Protein AF-A0A940CD48-F1 (afdb_monomer_lite)

Structure (mmCIF, N/CA/C/O backbone):
data_AF-A0A940CD48-F1
#
_entry.id   AF-A0A940CD48-F1
#
loop_
_atom_site.group_PDB
_atom_site.id
_atom_site.type_symbol
_atom_site.label_atom_id
_atom_site.label_alt_id
_atom_site.label_comp_id
_atom_site.label_asym_id
_atom_site.label_entity_id
_atom_site.label_seq_id
_atom_site.pdbx_PDB_ins_code
_atom_site.Cartn_x
_atom_site.Cartn_y
_atom_site.Cartn_z
_atom_site.occupancy
_atom_site.B_iso_or_equiv
_atom_site.auth_seq_id
_atom_site.auth_comp_id
_atom_site.auth_asym_id
_atom_site.auth_atom_id
_atom_site.pdbx_PDB_model_num
ATOM 1 N N . ILE A 1 1 ? -6.877 14.392 -24.142 1.00 58.19 1 ILE A N 1
ATOM 2 C CA . ILE A 1 1 ? -6.443 14.356 -25.556 1.00 58.19 1 ILE A CA 1
ATOM 3 C C . ILE A 1 1 ? -7.494 15.117 -26.345 1.00 58.19 1 ILE A C 1
ATOM 5 O O . ILE A 1 1 ? -8.632 14.680 -26.365 1.00 58.19 1 ILE A O 1
ATOM 9 N N . GLU A 1 2 ? -7.148 16.282 -26.892 1.00 68.25 2 GLU A N 1
ATOM 10 C CA . GLU A 1 2 ? -8.086 17.167 -27.612 1.00 68.25 2 GLU A CA 1
ATOM 11 C C . GLU A 1 2 ? -8.659 16.522 -28.886 1.00 68.25 2 GLU A C 1
ATOM 13 O O . GLU A 1 2 ? -9.772 16.823 -29.295 1.00 68.25 2 GLU A O 1
ATOM 18 N N . LEU A 1 3 ? -7.916 15.574 -29.464 1.00 76.06 3 LEU A N 1
ATOM 19 C CA . LEU A 1 3 ? -8.255 14.854 -30.693 1.00 76.06 3 LEU A CA 1
ATOM 20 C C . LEU A 1 3 ? -9.434 13.868 -30.588 1.00 76.06 3 LEU A C 1
ATOM 22 O O . LEU A 1 3 ? -9.873 13.404 -31.633 1.00 76.06 3 LEU A O 1
ATOM 26 N N . ASP A 1 4 ? -9.904 13.527 -29.379 1.00 72.94 4 ASP A N 1
ATOM 27 C CA . ASP A 1 4 ? -10.992 12.555 -29.123 1.00 72.94 4 ASP A CA 1
ATOM 28 C C . ASP A 1 4 ? -10.960 11.309 -30.045 1.00 72.94 4 ASP A C 1
ATOM 30 O O . ASP A 1 4 ? -11.886 11.062 -30.825 1.00 72.94 4 ASP A O 1
ATOM 34 N N . PRO A 1 5 ? -9.846 10.548 -30.052 1.00 76.38 5 PRO A N 1
ATOM 35 C CA . PRO A 1 5 ? -9.674 9.462 -31.004 1.00 76.38 5 PRO A CA 1
ATOM 36 C C . PRO A 1 5 ? -10.626 8.301 -30.693 1.00 76.38 5 PRO A C 1
ATOM 38 O O . PRO A 1 5 ? -10.770 7.881 -29.547 1.00 76.38 5 PRO A O 1
ATOM 41 N N . SER A 1 6 ? -11.205 7.706 -31.738 1.00 77.38 6 SER A N 1
ATOM 42 C CA . SER A 1 6 ? -12.041 6.501 -31.614 1.00 77.38 6 SER A CA 1
ATOM 43 C C . SER A 1 6 ? -11.246 5.242 -31.241 1.00 77.38 6 SER A C 1
ATOM 45 O O . SER A 1 6 ? -11.823 4.277 -30.743 1.00 77.38 6 SER A O 1
ATOM 47 N N . VAL A 1 7 ? -9.928 5.248 -31.476 1.00 78.19 7 VAL A N 1
ATOM 48 C CA . VAL A 1 7 ? -8.999 4.161 -31.150 1.00 78.19 7 VAL A CA 1
ATOM 49 C C . VAL A 1 7 ? -7.694 4.754 -30.623 1.00 78.19 7 VAL A C 1
ATOM 51 O O . VAL A 1 7 ? -7.105 5.633 -31.249 1.00 78.19 7 VAL A O 1
ATOM 54 N N . LEU A 1 8 ? -7.220 4.230 -29.494 1.00 74.56 8 LEU A N 1
ATOM 55 C CA . LEU A 1 8 ? -5.869 4.446 -28.981 1.00 74.56 8 LEU A CA 1
ATOM 56 C C . LEU A 1 8 ? -5.085 3.145 -29.141 1.00 74.56 8 LEU A C 1
ATOM 58 O O . LEU A 1 8 ? -5.509 2.103 -28.641 1.00 74.56 8 LEU A O 1
ATOM 62 N N . PHE A 1 9 ? -3.956 3.213 -29.842 1.00 79.75 9 PHE A N 1
ATOM 63 C CA . PHE A 1 9 ? -3.042 2.089 -30.012 1.00 79.75 9 PHE A CA 1
ATOM 64 C C . PHE A 1 9 ? -1.780 2.338 -29.188 1.00 79.75 9 PHE A C 1
ATOM 66 O O . PHE A 1 9 ? -1.114 3.354 -29.373 1.00 79.75 9 PHE A O 1
ATOM 73 N N . ILE A 1 10 ? -1.481 1.427 -28.266 1.00 79.12 10 ILE A N 1
ATOM 74 C CA . ILE A 1 10 ? -0.313 1.504 -27.384 1.00 79.12 10 ILE A CA 1
ATOM 75 C C . ILE A 1 10 ? 0.719 0.527 -27.929 1.00 79.12 10 ILE A C 1
ATOM 77 O O . ILE A 1 10 ? 0.428 -0.657 -28.088 1.00 79.12 10 ILE A O 1
ATOM 81 N N . THR A 1 11 ? 1.896 1.040 -28.274 1.00 74.75 11 THR A N 1
ATOM 82 C CA . THR A 1 11 ? 2.862 0.336 -29.125 1.00 74.75 11 THR A CA 1
ATOM 83 C C . THR A 1 11 ? 3.838 -0.564 -28.370 1.00 74.75 11 THR A C 1
ATOM 85 O O . THR A 1 11 ? 4.504 -1.367 -29.020 1.00 74.75 11 THR A O 1
ATOM 88 N N . GLY A 1 12 ? 3.964 -0.465 -27.045 1.00 80.00 12 GLY A N 1
ATOM 89 C CA . GLY A 1 12 ? 4.934 -1.266 -26.290 1.00 80.00 12 GLY A CA 1
ATOM 90 C C . GLY A 1 12 ? 4.657 -1.322 -24.790 1.00 80.00 12 GLY A C 1
ATOM 91 O O . GLY A 1 12 ? 4.095 -0.378 -24.241 1.00 80.00 12 GLY A O 1
ATOM 92 N N . TRP A 1 13 ? 5.024 -2.454 -24.185 1.00 83.50 13 TRP A N 1
ATOM 93 C CA . TRP A 1 13 ? 5.121 -2.718 -22.746 1.00 83.50 13 TRP A CA 1
ATOM 94 C C . TRP A 1 13 ? 6.254 -3.729 -22.533 1.00 83.50 13 TRP A C 1
ATOM 96 O O . TRP A 1 13 ? 6.131 -4.844 -23.045 1.00 83.50 13 TRP A O 1
ATOM 106 N N . ASN A 1 14 ? 7.292 -3.354 -21.786 1.00 75.56 14 ASN A N 1
ATOM 107 C CA . ASN A 1 14 ? 8.456 -4.177 -21.434 1.00 75.56 14 ASN A CA 1
ATOM 108 C C . ASN A 1 14 ? 8.993 -4.967 -22.639 1.00 75.56 14 ASN A C 1
ATOM 110 O O . ASN A 1 14 ? 8.813 -6.184 -22.767 1.00 75.56 14 ASN A O 1
ATOM 114 N N . GLU A 1 15 ? 9.576 -4.255 -23.601 1.00 76.12 15 GLU A N 1
ATOM 115 C CA . GLU A 1 15 ? 10.119 -4.893 -24.795 1.00 76.12 15 GLU A CA 1
ATOM 116 C C . GLU A 1 15 ? 11.324 -5.779 -24.436 1.00 76.12 15 GLU A C 1
ATOM 118 O O . GLU A 1 15 ? 12.407 -5.305 -24.104 1.00 76.12 15 GLU A O 1
ATOM 123 N N . TRP A 1 16 ? 11.139 -7.098 -24.560 1.00 64.62 16 TRP A N 1
ATOM 124 C CA . TRP A 1 16 ? 12.128 -8.119 -24.184 1.00 64.62 16 TRP A CA 1
ATOM 125 C C . TRP A 1 16 ? 13.493 -7.976 -24.887 1.00 64.62 16 TRP A C 1
ATOM 127 O O . TRP A 1 16 ? 14.498 -8.501 -24.407 1.00 64.62 16 TRP A O 1
ATOM 137 N N . ILE A 1 17 ? 13.555 -7.310 -26.049 1.00 69.38 17 ILE A N 1
ATOM 138 C CA . ILE A 1 17 ? 14.788 -7.166 -26.833 1.00 69.38 17 ILE A CA 1
ATOM 139 C C . ILE A 1 17 ? 14.943 -5.735 -27.346 1.00 69.38 17 ILE A C 1
ATOM 141 O O . ILE A 1 17 ? 14.233 -5.312 -28.251 1.00 69.38 17 ILE A O 1
ATOM 145 N N . ALA A 1 18 ? 15.994 -5.052 -26.891 1.00 72.75 18 ALA A N 1
ATOM 146 C CA . ALA A 1 18 ? 16.532 -3.877 -27.570 1.00 72.75 18 ALA A CA 1
ATOM 147 C C . ALA A 1 18 ? 17.482 -4.327 -28.694 1.00 72.75 18 ALA A C 1
ATOM 149 O O . ALA A 1 18 ? 18.648 -4.666 -28.462 1.00 72.75 18 ALA A O 1
ATOM 150 N N . ALA A 1 19 ? 16.984 -4.396 -29.930 1.00 75.44 19 ALA A N 1
ATOM 151 C CA . ALA A 1 19 ? 17.759 -4.942 -31.040 1.00 75.44 19 ALA A CA 1
ATOM 152 C C . ALA A 1 19 ? 18.942 -4.031 -31.425 1.00 75.44 19 ALA A C 1
ATOM 154 O O . ALA A 1 19 ? 18.765 -2.928 -31.947 1.00 75.44 19 ALA A O 1
ATOM 155 N N . ARG A 1 20 ? 20.165 -4.534 -31.211 1.00 81.44 20 ARG A N 1
ATOM 156 C CA . ARG A 1 20 ? 21.415 -3.916 -31.670 1.00 81.44 20 ARG A CA 1
ATOM 157 C C . ARG A 1 20 ? 21.838 -4.503 -33.013 1.00 81.44 20 ARG A C 1
ATOM 159 O O . ARG A 1 20 ? 22.268 -5.652 -33.099 1.00 81.44 20 ARG A O 1
ATOM 166 N N . PHE A 1 21 ? 21.812 -3.685 -34.055 1.00 82.62 21 PHE A N 1
ATOM 167 C CA . PHE A 1 21 ? 22.202 -4.070 -35.406 1.00 82.62 21 PHE A CA 1
ATOM 168 C C . PHE A 1 21 ? 23.601 -3.559 -35.744 1.00 82.62 21 PHE A C 1
ATOM 170 O O . PHE A 1 21 ? 23.823 -2.359 -35.894 1.00 82.62 21 PHE A O 1
ATOM 177 N N . LEU A 1 22 ? 24.553 -4.476 -35.931 1.00 85.31 22 LEU A N 1
ATOM 178 C CA . LEU A 1 22 ? 25.859 -4.138 -36.519 1.00 85.31 22 LEU A CA 1
ATOM 179 C C . LEU A 1 22 ? 25.758 -3.922 -38.038 1.00 85.31 22 LEU A C 1
ATOM 181 O O . LEU A 1 22 ? 26.506 -3.132 -38.601 1.00 85.31 22 LEU A O 1
ATOM 185 N N . ASN A 1 23 ? 24.793 -4.585 -38.682 1.00 85.19 23 ASN A N 1
ATOM 186 C CA . ASN A 1 23 ? 24.397 -4.370 -40.071 1.00 85.19 23 ASN A CA 1
ATOM 187 C C . ASN A 1 23 ? 22.879 -4.151 -40.099 1.00 85.19 23 ASN A C 1
ATOM 189 O O . ASN A 1 23 ? 22.121 -5.103 -39.914 1.00 85.19 23 ASN A O 1
ATOM 193 N N . ILE A 1 24 ? 22.432 -2.906 -40.284 1.00 80.19 24 ILE A N 1
ATOM 194 C CA . ILE A 1 24 ? 21.000 -2.571 -40.276 1.00 80.19 24 ILE A CA 1
ATOM 195 C C . ILE A 1 24 ? 20.367 -3.062 -41.590 1.00 80.19 24 ILE A C 1
ATOM 197 O O . ILE A 1 24 ? 20.823 -2.652 -42.664 1.00 80.19 24 ILE A O 1
ATOM 201 N N . PRO A 1 25 ? 19.335 -3.926 -41.550 1.00 79.62 25 PRO A N 1
ATOM 202 C CA . PRO A 1 25 ? 18.658 -4.372 -42.761 1.00 79.62 25 PRO A CA 1
ATOM 203 C C . PRO A 1 25 ? 17.938 -3.204 -43.448 1.00 79.62 25 PRO A C 1
ATOM 205 O O . PRO A 1 25 ? 17.513 -2.248 -42.802 1.00 79.62 25 PRO A O 1
ATOM 208 N N . SER A 1 26 ? 17.766 -3.278 -44.771 1.00 83.12 26 SER A N 1
ATOM 209 C CA . SER A 1 26 ? 17.220 -2.168 -45.570 1.00 83.12 26 SER A CA 1
ATOM 210 C C . SER A 1 26 ? 15.834 -1.697 -45.119 1.00 83.12 26 SER A C 1
ATOM 212 O O . SER A 1 26 ? 15.554 -0.506 -45.201 1.00 83.12 26 SER A O 1
ATOM 214 N N . TRP A 1 27 ? 14.992 -2.599 -44.608 1.00 81.94 27 TRP A N 1
ATOM 215 C CA . TRP A 1 27 ? 13.656 -2.277 -44.099 1.00 81.94 27 TRP A CA 1
ATOM 216 C C . TRP A 1 27 ? 13.663 -1.519 -42.759 1.00 81.94 27 TRP A C 1
ATOM 218 O O . TRP A 1 27 ? 12.656 -0.908 -42.422 1.00 81.94 27 TRP A O 1
ATOM 228 N N . ALA A 1 28 ? 14.776 -1.531 -42.017 1.00 74.75 28 ALA A N 1
ATOM 229 C CA . ALA A 1 28 ? 14.940 -0.843 -40.730 1.00 74.75 28 ALA A CA 1
ATOM 230 C C . ALA A 1 28 ? 15.843 0.404 -40.825 1.00 74.75 28 ALA A C 1
ATOM 232 O O . ALA A 1 28 ? 16.175 1.028 -39.817 1.00 74.75 28 ALA A O 1
ATOM 233 N N . ARG A 1 29 ? 16.316 0.750 -42.030 1.00 77.19 29 ARG A N 1
ATOM 234 C CA . ARG A 1 29 ? 17.304 1.813 -42.229 1.00 77.19 29 ARG A CA 1
ATOM 235 C C . ARG A 1 29 ? 16.631 3.187 -42.318 1.00 77.19 29 ARG A C 1
ATOM 237 O O . ARG A 1 29 ? 16.116 3.555 -43.367 1.00 77.19 29 ARG A O 1
ATOM 244 N N . CYS A 1 30 ? 16.717 3.966 -41.238 1.00 73.31 30 CYS A N 1
ATOM 245 C CA . CYS A 1 30 ? 16.150 5.322 -41.149 1.00 73.31 30 CYS A CA 1
ATOM 246 C C . CYS A 1 30 ? 17.128 6.459 -41.527 1.00 73.31 30 CYS A C 1
ATOM 248 O O . CYS A 1 30 ? 16.715 7.613 -41.585 1.00 73.31 30 CYS A O 1
ATOM 250 N N . SER A 1 31 ? 18.409 6.159 -41.793 1.00 75.62 31 SER A N 1
ATOM 251 C CA . SER A 1 31 ? 19.416 7.126 -42.274 1.00 75.62 31 SER A CA 1
ATOM 252 C C . SER A 1 31 ? 20.304 6.528 -43.374 1.00 75.62 31 SER A C 1
ATOM 254 O O . SER A 1 31 ? 20.615 5.332 -43.372 1.00 75.62 31 SER A O 1
ATOM 256 N N . ALA A 1 32 ? 20.731 7.374 -44.318 1.00 78.62 32 ALA A N 1
ATOM 257 C CA . ALA A 1 32 ? 21.726 7.039 -45.337 1.00 78.62 32 ALA A CA 1
ATOM 258 C C . ALA A 1 32 ? 23.159 6.980 -44.777 1.00 78.62 32 ALA A C 1
ATOM 260 O O . ALA A 1 32 ? 24.053 6.456 -45.447 1.00 78.62 32 ALA A O 1
ATOM 261 N N . ASP A 1 33 ? 23.367 7.459 -43.551 1.00 81.19 33 ASP A N 1
ATOM 262 C CA . ASP A 1 33 ? 24.663 7.424 -42.889 1.00 81.19 33 ASP A CA 1
ATOM 263 C C . ASP A 1 33 ? 25.139 5.978 -42.651 1.00 81.19 33 ASP A C 1
ATOM 265 O O . ASP A 1 33 ? 24.332 5.033 -42.628 1.00 81.19 33 ASP A O 1
ATOM 269 N N . PRO A 1 34 ? 26.459 5.765 -42.513 1.00 81.62 34 PRO A N 1
ATOM 270 C CA . PRO A 1 34 ? 27.005 4.492 -42.065 1.00 81.62 34 PRO A CA 1
ATOM 271 C C . PRO A 1 34 ? 26.508 4.130 -40.662 1.00 81.62 34 PRO A C 1
ATOM 273 O O . PRO A 1 34 ? 26.289 5.001 -39.821 1.00 81.62 34 PRO A O 1
ATOM 276 N N . VAL A 1 35 ? 26.390 2.829 -40.386 1.00 80.75 35 VAL A N 1
ATOM 277 C CA . VAL A 1 35 ? 26.089 2.344 -39.032 1.00 80.75 35 VAL A CA 1
ATOM 278 C C . VAL A 1 35 ? 27.223 2.780 -38.090 1.00 80.75 35 VAL A C 1
ATOM 280 O O . VAL A 1 35 ? 28.389 2.535 -38.417 1.00 80.75 35 VAL A O 1
ATOM 283 N N . PRO A 1 36 ? 26.930 3.413 -36.936 1.00 79.38 36 PRO A N 1
ATOM 284 C CA . PRO A 1 36 ? 27.956 3.776 -35.963 1.00 79.38 36 PRO A CA 1
ATOM 285 C C . PRO A 1 36 ? 28.756 2.552 -35.507 1.00 79.38 36 PRO A C 1
ATOM 287 O O . PRO A 1 36 ? 28.235 1.439 -35.479 1.00 79.38 36 PRO A O 1
ATOM 290 N N . ALA A 1 37 ? 29.999 2.744 -35.056 1.00 80.38 37 ALA A N 1
ATOM 291 C CA . ALA A 1 37 ? 30.830 1.644 -34.544 1.00 80.38 37 ALA A CA 1
ATOM 292 C C . ALA A 1 37 ? 30.171 0.885 -33.368 1.00 80.38 37 ALA A C 1
ATOM 294 O O . ALA A 1 37 ? 30.402 -0.308 -33.175 1.00 80.38 37 ALA A O 1
ATOM 295 N N . GLY A 1 38 ? 29.309 1.567 -32.606 1.00 77.56 38 GLY A N 1
ATOM 296 C CA . GLY A 1 38 ? 28.488 0.980 -31.546 1.00 77.56 38 GLY A CA 1
ATOM 297 C C . GLY A 1 38 ? 27.312 0.126 -32.039 1.00 77.56 38 GLY A C 1
ATOM 298 O O . GLY A 1 38 ? 26.706 -0.562 -31.226 1.00 77.56 38 GLY A O 1
ATOM 299 N N . GLY A 1 39 ? 27.017 0.084 -33.339 1.00 82.94 39 GLY A N 1
ATOM 300 C CA . GLY A 1 39 ? 25.790 -0.489 -33.896 1.00 82.94 39 GLY A CA 1
ATOM 301 C C . GLY A 1 39 ? 24.624 0.506 -33.895 1.00 82.94 39 GLY A C 1
ATOM 302 O O . GLY A 1 39 ? 24.679 1.546 -33.242 1.00 82.94 39 GLY A O 1
ATOM 303 N N . GLY A 1 40 ? 23.578 0.190 -34.657 1.00 80.88 40 GLY A N 1
ATOM 304 C CA . GLY A 1 40 ? 22.308 0.911 -34.648 1.00 80.88 40 GLY A CA 1
ATOM 305 C C . GLY A 1 40 ? 21.296 0.246 -33.722 1.00 80.88 40 GLY A C 1
ATOM 306 O O . GLY A 1 40 ? 21.230 -0.981 -33.662 1.00 80.88 40 GLY A O 1
ATOM 307 N N . PHE A 1 41 ? 20.500 1.058 -33.037 1.00 78.81 41 PHE A N 1
ATOM 308 C CA . PHE A 1 41 ? 19.400 0.618 -32.185 1.00 78.81 41 PHE A CA 1
ATOM 309 C C . PHE A 1 41 ? 18.110 1.185 -32.769 1.00 78.81 41 PHE A C 1
ATOM 311 O O . PHE A 1 41 ? 18.035 2.386 -33.026 1.00 78.81 41 PHE A O 1
ATOM 318 N N . CYS A 1 42 ? 17.146 0.316 -33.067 1.00 70.75 42 CYS A N 1
ATOM 319 C CA . CYS A 1 42 ? 15.904 0.723 -33.731 1.00 70.75 42 CYS A CA 1
ATOM 320 C C . CYS A 1 42 ? 14.867 1.283 -32.752 1.00 70.75 42 CYS A C 1
ATOM 322 O O . CYS A 1 42 ? 14.110 2.171 -33.130 1.00 70.75 42 CYS A O 1
ATOM 324 N N . ASP A 1 43 ? 14.879 0.810 -31.507 1.00 74.50 43 ASP A N 1
ATOM 325 C CA . ASP A 1 43 ? 13.916 1.148 -30.464 1.00 74.50 43 ASP A CA 1
ATOM 326 C C . ASP A 1 43 ? 14.624 1.164 -29.092 1.00 74.50 43 ASP A C 1
ATOM 328 O O . ASP A 1 43 ? 15.696 0.568 -28.940 1.00 74.50 43 ASP A O 1
ATOM 332 N N . VAL A 1 44 ? 14.029 1.854 -28.106 1.00 75.75 44 VAL A N 1
ATOM 333 C CA . VAL A 1 44 ? 14.357 1.786 -26.660 1.00 75.75 44 VAL A CA 1
ATOM 334 C C . VAL A 1 44 ? 15.837 2.000 -26.287 1.00 75.75 44 VAL A C 1
ATOM 336 O O . VAL A 1 44 ? 16.333 1.458 -25.304 1.00 75.75 44 VAL A O 1
ATOM 339 N N . PHE A 1 45 ? 16.566 2.818 -27.056 1.00 73.88 45 PHE A N 1
ATOM 340 C CA . PHE A 1 45 ? 18.006 3.030 -26.840 1.00 73.88 45 PHE A CA 1
ATOM 341 C C . PHE A 1 45 ? 18.331 3.823 -25.566 1.00 73.88 45 PHE A C 1
ATOM 343 O O . PHE A 1 45 ? 19.315 3.545 -24.882 1.00 73.88 45 PHE A O 1
ATOM 350 N N . CYS A 1 46 ? 17.527 4.840 -25.263 1.00 77.50 46 CYS A N 1
ATOM 351 C CA . CYS A 1 46 ? 17.644 5.647 -24.053 1.00 77.50 46 CYS A CA 1
ATOM 352 C C . CYS A 1 46 ? 16.275 6.221 -23.675 1.00 77.50 46 CYS A C 1
ATOM 354 O O . CYS A 1 46 ? 15.322 6.105 -24.441 1.00 77.50 46 CYS A O 1
ATOM 356 N N . THR A 1 47 ? 16.191 6.893 -22.526 1.00 80.06 47 THR A N 1
ATOM 357 C CA . THR A 1 47 ? 14.970 7.553 -22.041 1.00 80.06 47 THR A CA 1
ATOM 358 C C . THR A 1 47 ? 14.302 8.449 -23.094 1.00 80.06 47 THR A C 1
ATOM 360 O O . THR A 1 47 ? 13.090 8.378 -23.263 1.00 80.06 47 THR A O 1
ATOM 363 N N . GLU A 1 48 ? 15.073 9.269 -23.819 1.00 81.00 48 GLU A N 1
ATOM 364 C CA . GLU A 1 48 ? 14.538 10.196 -24.834 1.00 81.00 48 GLU A CA 1
ATOM 365 C C . GLU A 1 48 ? 13.966 9.466 -26.060 1.00 81.00 48 GLU A C 1
ATOM 367 O O . GLU A 1 48 ? 12.979 9.906 -26.643 1.00 81.00 48 GLU A O 1
ATOM 372 N N . PHE A 1 49 ? 14.562 8.330 -26.427 1.00 78.81 49 PHE A N 1
ATOM 373 C CA . PHE A 1 49 ? 14.173 7.525 -27.586 1.00 78.81 49 PHE A CA 1
ATOM 374 C C . PHE A 1 49 ? 13.518 6.200 -27.168 1.00 78.81 49 PHE A C 1
ATOM 376 O O . PHE A 1 49 ? 13.631 5.193 -27.872 1.00 78.81 49 PHE A O 1
ATOM 383 N N . SER A 1 50 ? 12.843 6.192 -26.013 1.00 78.94 50 SER A N 1
ATOM 384 C CA . SER A 1 50 ? 12.044 5.059 -25.558 1.00 78.94 50 SER A CA 1
ATOM 385 C C . SER A 1 50 ? 10.613 5.168 -26.073 1.00 78.94 50 SER A C 1
ATOM 387 O O . SER A 1 50 ? 9.998 6.232 -26.056 1.00 78.94 50 SER A O 1
ATOM 389 N N . ARG A 1 51 ? 10.078 4.032 -26.516 1.00 81.00 51 ARG A N 1
ATOM 390 C CA . ARG A 1 51 ? 8.660 3.841 -26.865 1.00 81.00 51 ARG A CA 1
ATOM 391 C C . ARG A 1 51 ? 7.900 3.048 -25.802 1.00 81.00 51 ARG A C 1
ATOM 393 O O . ARG A 1 51 ? 6.720 2.761 -26.001 1.00 81.00 51 ARG A O 1
ATOM 400 N N . ASP A 1 52 ? 8.592 2.633 -24.743 1.00 83.62 52 ASP A N 1
ATOM 401 C CA . ASP A 1 52 ? 8.046 1.775 -23.702 1.00 83.62 52 ASP A CA 1
ATOM 402 C C . ASP A 1 52 ? 7.354 2.603 -22.615 1.00 83.62 52 ASP A C 1
ATOM 404 O O . ASP A 1 52 ? 7.757 3.729 -22.319 1.00 83.62 52 ASP A O 1
ATOM 408 N N . ILE A 1 53 ? 6.291 2.047 -22.041 1.00 86.50 53 ILE A N 1
ATOM 409 C CA . ILE A 1 53 ? 5.525 2.673 -20.954 1.00 86.50 53 ILE A CA 1
ATOM 410 C C . ILE A 1 53 ? 5.753 1.979 -19.611 1.00 86.50 53 ILE A C 1
ATOM 412 O O . ILE A 1 53 ? 5.105 2.354 -18.629 1.00 86.50 53 ILE A O 1
ATOM 416 N N . GLU A 1 54 ? 6.603 0.949 -19.581 1.00 87.19 54 GLU A N 1
ATOM 417 C CA . GLU A 1 54 ? 6.952 0.260 -18.346 1.00 87.19 54 GLU A CA 1
ATOM 418 C C . GLU A 1 54 ? 7.525 1.233 -17.300 1.00 87.19 54 GLU A C 1
ATOM 420 O O . GLU A 1 54 ? 8.221 2.194 -17.655 1.00 87.19 54 GLU A O 1
ATOM 425 N N . PRO A 1 55 ? 7.244 1.014 -16.003 1.00 90.75 55 PRO A N 1
ATOM 426 C CA . PRO A 1 55 ? 7.883 1.781 -14.947 1.00 90.75 55 PRO A CA 1
ATOM 427 C C . PRO A 1 55 ? 9.409 1.664 -15.009 1.00 90.75 55 PRO A C 1
ATOM 429 O O . PRO A 1 55 ? 9.946 0.564 -15.128 1.00 90.75 55 PRO A O 1
ATOM 432 N N . THR A 1 56 ? 10.123 2.783 -14.881 1.00 87.75 56 THR A N 1
ATOM 433 C CA . THR A 1 56 ? 11.591 2.786 -14.923 1.00 87.75 56 THR A CA 1
ATOM 434 C C . THR A 1 56 ? 12.207 3.717 -13.891 1.00 87.75 56 THR A C 1
ATOM 436 O O . THR A 1 56 ? 11.704 4.803 -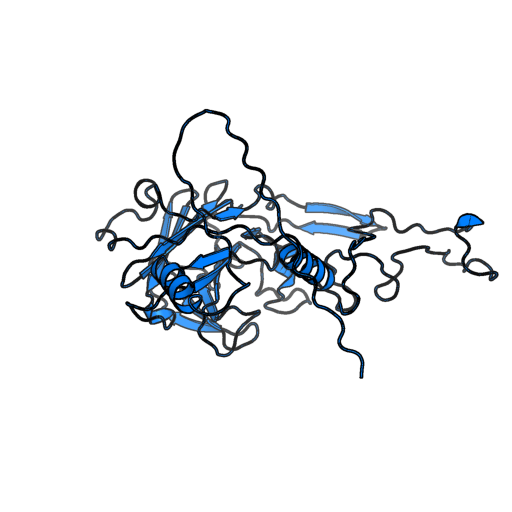13.621 1.00 87.75 56 THR A O 1
ATOM 439 N N . ARG A 1 57 ? 13.358 3.305 -13.351 1.00 86.75 57 ARG A N 1
ATOM 440 C CA . ARG A 1 57 ? 14.201 4.128 -12.471 1.00 86.75 57 ARG A CA 1
ATOM 441 C C . ARG A 1 57 ? 14.935 5.248 -13.220 1.00 86.75 57 ARG A C 1
ATOM 443 O O . ARG A 1 57 ? 15.513 6.129 -12.591 1.00 86.75 57 ARG A O 1
ATOM 450 N N . GLN A 1 58 ? 14.994 5.195 -14.553 1.00 83.31 58 GLN A N 1
ATOM 451 C CA . GLN A 1 58 ? 15.867 6.063 -15.342 1.00 83.31 58 GLN A CA 1
ATOM 452 C C . GLN A 1 58 ? 15.143 7.277 -15.922 1.00 83.31 58 GLN A C 1
ATOM 454 O O . GLN A 1 58 ? 13.994 7.215 -16.354 1.00 83.31 58 GLN A O 1
ATOM 459 N N . GLY A 1 59 ? 15.869 8.394 -15.990 1.00 82.19 59 GLY A N 1
ATOM 460 C CA . GLY A 1 59 ? 15.452 9.571 -16.749 1.00 82.19 59 GLY A CA 1
ATOM 461 C C . GLY A 1 59 ? 14.218 10.301 -16.212 1.00 82.19 59 GLY A C 1
ATOM 462 O O . GLY A 1 59 ? 13.644 11.108 -16.938 1.00 82.19 59 GLY A O 1
ATOM 463 N N . GLY A 1 60 ? 13.815 10.033 -14.963 1.00 85.12 60 GLY A N 1
ATOM 464 C CA . GLY A 1 60 ? 12.680 10.692 -14.306 1.00 85.12 60 GLY A CA 1
ATOM 465 C C . GLY A 1 60 ? 11.320 10.374 -14.933 1.00 85.12 60 GLY A C 1
ATOM 466 O O . GLY A 1 60 ? 10.387 11.164 -14.793 1.00 85.12 60 GLY A O 1
ATOM 467 N N . LEU A 1 61 ? 11.209 9.264 -15.677 1.00 88.50 61 LEU A N 1
ATOM 468 C CA . LEU A 1 61 ? 9.927 8.825 -16.239 1.00 88.50 61 LEU A CA 1
ATOM 469 C C . LEU A 1 61 ? 9.066 8.124 -15.188 1.00 88.50 61 LEU A C 1
ATOM 471 O O . LEU A 1 61 ? 7.841 8.262 -15.232 1.00 88.50 61 LEU A O 1
ATOM 475 N N . ASP A 1 62 ? 9.704 7.424 -14.247 1.00 91.69 62 ASP A N 1
ATOM 476 C CA . ASP A 1 62 ? 9.073 6.698 -13.150 1.00 91.69 62 ASP A CA 1
ATOM 477 C C . ASP A 1 62 ? 7.955 5.786 -13.680 1.00 91.69 62 ASP A C 1
ATOM 479 O O . ASP A 1 62 ? 8.148 5.071 -14.661 1.00 91.69 62 ASP A O 1
ATOM 483 N N . ASP A 1 63 ? 6.767 5.825 -13.080 1.00 92.94 63 ASP A N 1
ATOM 484 C CA . ASP A 1 63 ? 5.582 5.086 -13.519 1.00 92.94 63 ASP A CA 1
ATOM 485 C C . ASP A 1 63 ? 4.533 5.983 -14.208 1.00 92.94 63 ASP A C 1
ATOM 487 O O . ASP A 1 63 ? 3.357 5.626 -14.341 1.00 92.94 63 ASP A O 1
ATOM 491 N N . ASN A 1 64 ? 4.939 7.175 -14.657 1.00 90.12 64 ASN A N 1
ATOM 492 C CA . ASN A 1 64 ? 4.014 8.208 -15.124 1.00 90.12 64 ASN A CA 1
ATOM 493 C C . ASN A 1 64 ? 3.225 7.789 -16.373 1.00 90.12 64 ASN A C 1
ATOM 495 O O . ASN A 1 64 ? 2.028 8.077 -16.469 1.00 90.12 64 ASN A O 1
ATOM 499 N N . PHE A 1 65 ? 3.863 7.127 -17.341 1.00 88.69 65 PHE A N 1
ATOM 500 C CA . PHE A 1 65 ? 3.199 6.711 -18.584 1.00 88.69 65 PHE A CA 1
ATOM 501 C C . PHE A 1 65 ? 2.260 5.527 -18.365 1.00 88.69 65 PHE A C 1
ATOM 503 O O . PHE A 1 65 ? 1.137 5.540 -18.878 1.00 88.69 65 PHE A O 1
ATOM 510 N N . TYR A 1 66 ? 2.657 4.571 -17.523 1.00 91.06 66 TYR A N 1
ATOM 511 C CA . TYR A 1 66 ? 1.769 3.507 -17.070 1.00 91.06 66 TYR A CA 1
ATOM 512 C C . TYR A 1 66 ? 0.522 4.071 -16.374 1.00 91.06 66 TYR A C 1
ATOM 514 O O . TYR A 1 66 ? -0.608 3.746 -16.745 1.00 91.06 66 TYR A O 1
ATOM 522 N N . ASN A 1 67 ? 0.693 5.002 -15.433 1.00 91.81 67 ASN A N 1
ATOM 523 C CA . ASN A 1 67 ? -0.438 5.611 -14.735 1.00 91.81 67 ASN A CA 1
ATOM 524 C C . ASN A 1 67 ? -1.338 6.430 -15.673 1.00 91.81 67 ASN A C 1
ATOM 526 O O . ASN A 1 67 ? -2.566 6.355 -15.572 1.00 91.81 67 ASN A O 1
ATOM 530 N N . GLN A 1 68 ? -0.768 7.167 -16.632 1.00 89.06 68 GLN A N 1
ATOM 531 C CA . GLN A 1 68 ? -1.550 7.858 -17.664 1.00 89.06 68 GLN A CA 1
ATOM 532 C C . GLN A 1 68 ? -2.386 6.882 -18.495 1.00 89.06 68 GLN A C 1
ATOM 534 O O . GLN A 1 68 ? -3.556 7.165 -18.776 1.00 89.06 68 GLN A O 1
ATOM 539 N N . LEU A 1 69 ? -1.822 5.730 -18.863 1.00 89.19 69 LEU A N 1
ATOM 540 C CA . LEU A 1 69 ? -2.565 4.686 -19.551 1.00 89.19 69 LEU A CA 1
ATOM 541 C C . LEU A 1 69 ? -3.751 4.210 -18.702 1.00 89.19 69 LEU A C 1
ATOM 543 O O . LEU A 1 69 ? -4.894 4.237 -19.167 1.00 89.19 69 LEU A O 1
ATOM 547 N N . VAL A 1 70 ? -3.500 3.826 -17.450 1.00 91.44 70 VAL A N 1
ATOM 548 C CA . VAL A 1 70 ? -4.531 3.294 -16.548 1.00 91.44 70 VAL A CA 1
ATOM 549 C C . VAL A 1 70 ? -5.656 4.308 -16.326 1.00 91.44 70 VAL A C 1
ATOM 551 O O . VAL A 1 70 ? -6.834 3.953 -16.417 1.00 91.44 70 VAL A O 1
ATOM 554 N N . ILE A 1 71 ? -5.321 5.583 -16.097 1.00 89.06 71 ILE A N 1
ATOM 555 C CA . ILE A 1 71 ? -6.297 6.672 -15.935 1.00 89.06 71 ILE A CA 1
ATOM 556 C C . ILE A 1 71 ? -7.194 6.784 -17.171 1.00 89.06 71 ILE A C 1
ATOM 558 O O . ILE A 1 71 ? -8.417 6.886 -17.045 1.00 89.06 71 ILE A O 1
ATOM 562 N N . ASN A 1 72 ? -6.610 6.763 -18.371 1.00 86.25 72 ASN A N 1
ATOM 563 C CA . ASN A 1 72 ? -7.376 6.908 -19.606 1.00 86.25 72 ASN A CA 1
ATOM 564 C C . ASN A 1 72 ? -8.223 5.666 -19.911 1.00 86.25 72 ASN A C 1
ATOM 566 O O . ASN A 1 72 ? -9.376 5.820 -20.310 1.00 86.25 72 ASN A O 1
ATOM 570 N N . ILE A 1 73 ? -7.723 4.453 -19.640 1.00 87.25 73 ILE A N 1
ATOM 571 C CA . ILE A 1 73 ? -8.524 3.224 -19.739 1.00 87.25 73 ILE A CA 1
ATOM 572 C C . ILE A 1 73 ? -9.727 3.297 -18.799 1.00 87.25 73 ILE A C 1
ATOM 574 O O . ILE A 1 73 ? -10.841 3.007 -19.226 1.00 87.25 73 ILE A O 1
ATOM 578 N N . ARG A 1 74 ? -9.532 3.711 -17.541 1.00 88.62 74 ARG A N 1
ATOM 579 C CA . ARG A 1 74 ? -10.625 3.847 -16.567 1.00 88.62 74 ARG A CA 1
ATOM 580 C C . ARG A 1 74 ? -11.650 4.898 -16.982 1.00 88.62 74 ARG A C 1
ATOM 582 O O . ARG A 1 74 ? -12.839 4.673 -16.802 1.00 88.62 74 ARG A O 1
ATOM 589 N N . ARG A 1 75 ? -11.225 6.018 -17.575 1.00 84.62 75 ARG A N 1
ATOM 590 C CA . ARG A 1 75 ? -12.145 7.029 -18.132 1.00 84.62 75 ARG A CA 1
ATOM 591 C C . ARG A 1 75 ? -12.929 6.505 -19.333 1.00 84.62 75 ARG A C 1
ATOM 593 O O . ARG A 1 75 ? -14.108 6.809 -19.453 1.00 84.62 75 ARG A O 1
ATOM 600 N N . PHE A 1 76 ? -12.280 5.733 -20.202 1.00 83.12 76 PHE A N 1
ATOM 601 C CA . PHE A 1 76 ? -12.890 5.203 -21.420 1.00 83.12 76 PHE A CA 1
ATOM 602 C C . PHE A 1 76 ? -13.843 4.032 -21.144 1.00 83.12 76 PHE A C 1
ATOM 604 O O . PHE A 1 76 ? -14.964 4.021 -21.640 1.00 83.12 76 PHE A O 1
ATOM 611 N N . LYS A 1 77 ? -13.408 3.044 -20.351 1.00 84.81 77 LYS A N 1
ATOM 612 C CA . LYS A 1 77 ? -14.187 1.831 -20.041 1.00 84.81 77 LYS A CA 1
ATOM 613 C C . LYS A 1 77 ? -15.118 1.997 -18.837 1.00 84.81 77 LYS A C 1
ATOM 615 O O . LYS A 1 77 ? -16.047 1.211 -18.683 1.00 84.81 77 LYS A O 1
ATOM 620 N N . GLY A 1 78 ? -14.859 2.987 -17.985 1.00 84.50 78 GLY A N 1
ATOM 621 C CA . GLY A 1 78 ? -15.449 3.091 -16.656 1.00 84.50 78 GLY A CA 1
ATOM 622 C C . GLY A 1 78 ? -14.774 2.167 -15.638 1.00 84.50 78 GLY A C 1
ATOM 623 O O . GLY A 1 78 ? -13.993 1.273 -15.968 1.00 84.50 78 GLY A O 1
ATOM 624 N N . THR A 1 79 ? -15.098 2.388 -14.370 1.00 80.00 79 THR A N 1
ATOM 625 C CA . THR A 1 79 ? -14.852 1.449 -13.273 1.00 80.00 79 THR A CA 1
ATOM 626 C C . THR A 1 79 ? -16.218 0.978 -12.802 1.00 80.00 79 THR A C 1
ATOM 628 O O . THR A 1 79 ? -17.101 1.815 -12.614 1.00 80.00 79 THR A O 1
ATOM 631 N N . GLY A 1 80 ? -16.428 -0.331 -12.655 1.00 79.94 80 GLY A N 1
ATOM 632 C CA . GLY A 1 80 ? -17.694 -0.843 -12.126 1.00 79.94 80 GLY A CA 1
ATOM 633 C C . GLY A 1 80 ? -18.037 -0.213 -10.772 1.00 79.94 80 GLY A C 1
ATOM 634 O O . GLY A 1 80 ? -17.158 0.302 -10.076 1.00 79.94 80 GLY A O 1
ATOM 635 N N . ALA A 1 81 ? -19.316 -0.247 -10.404 1.00 78.94 81 ALA A N 1
ATOM 636 C CA . ALA A 1 81 ? -19.732 0.140 -9.067 1.00 78.94 81 ALA A CA 1
ATOM 637 C C . ALA A 1 81 ? -19.062 -0.749 -8.015 1.00 78.94 81 ALA A C 1
ATOM 639 O O . ALA A 1 81 ? -19.019 -1.972 -8.158 1.00 78.94 81 ALA A O 1
ATOM 640 N N . LEU A 1 82 ? -18.562 -0.125 -6.954 1.00 79.50 82 LEU A N 1
ATOM 641 C CA . LEU A 1 82 ? -18.107 -0.840 -5.770 1.00 79.50 82 LEU A CA 1
ATOM 642 C C . LEU A 1 82 ? -19.308 -1.034 -4.821 1.00 79.50 82 LEU A C 1
ATOM 644 O O . LEU A 1 82 ? -20.274 -0.268 -4.874 1.00 79.50 82 LEU A O 1
ATOM 648 N N . PRO A 1 83 ? -19.323 -2.068 -3.973 1.00 86.75 83 PRO A N 1
ATOM 649 C CA . PRO A 1 83 ? -20.278 -2.110 -2.877 1.00 86.75 83 PRO A CA 1
ATOM 650 C C . PRO A 1 83 ? -19.948 -1.011 -1.860 1.00 86.75 83 PRO A C 1
ATOM 652 O O . PRO A 1 83 ? -18.784 -0.655 -1.673 1.00 86.75 83 PRO A O 1
ATOM 655 N N . ALA A 1 84 ? -20.970 -0.469 -1.203 1.00 90.75 84 ALA A N 1
ATOM 656 C CA . ALA A 1 84 ? -20.745 0.377 -0.040 1.00 90.75 84 ALA A CA 1
ATOM 657 C C . ALA A 1 84 ? -20.253 -0.470 1.140 1.00 90.75 84 ALA A C 1
ATOM 659 O O . ALA A 1 84 ? -20.591 -1.646 1.271 1.00 90.75 84 ALA A O 1
ATOM 660 N N . GLY A 1 85 ? -19.426 0.143 1.974 1.00 91.31 85 GLY A N 1
ATOM 661 C CA . GLY A 1 85 ? -18.843 -0.454 3.159 1.00 91.31 85 GLY A CA 1
ATOM 662 C C . GLY A 1 85 ? -19.821 -0.535 4.320 1.00 91.31 85 GLY A C 1
ATOM 663 O O . GLY A 1 85 ? -20.528 0.435 4.605 1.00 91.31 85 GLY A O 1
ATOM 664 N N . ASN A 1 86 ? -19.805 -1.660 5.037 1.00 91.62 86 ASN A N 1
ATOM 665 C CA . ASN A 1 86 ? -20.722 -1.875 6.153 1.00 91.62 86 ASN A CA 1
ATOM 666 C C . ASN A 1 86 ? -20.440 -0.945 7.338 1.00 91.62 86 ASN A C 1
ATOM 668 O O . ASN A 1 86 ? -19.286 -0.763 7.748 1.00 91.62 86 ASN A O 1
ATOM 672 N N . LYS A 1 87 ? -21.529 -0.452 7.935 1.00 90.56 87 LYS A N 1
ATOM 673 C CA . LYS A 1 87 ? -21.559 0.079 9.296 1.00 90.56 87 LYS A CA 1
ATOM 674 C C . LYS A 1 87 ? -22.102 -0.977 10.249 1.00 90.56 87 LYS A C 1
ATOM 676 O O . LYS A 1 87 ? -23.192 -1.502 10.031 1.00 90.56 87 LYS A O 1
ATOM 681 N N . THR A 1 88 ? -21.371 -1.272 11.312 1.00 90.69 88 THR A N 1
ATOM 682 C CA . THR A 1 88 ? -21.754 -2.284 12.302 1.00 90.69 88 THR A CA 1
ATOM 683 C C . THR A 1 88 ? -21.882 -1.674 13.694 1.00 90.69 88 THR A C 1
ATOM 685 O O . THR A 1 88 ? -21.502 -0.527 13.941 1.00 90.69 88 THR A O 1
ATOM 688 N N . ALA A 1 89 ? -22.420 -2.458 14.630 1.00 90.56 89 ALA A N 1
ATOM 689 C CA . ALA A 1 89 ? -22.241 -2.171 16.047 1.00 90.56 89 ALA A CA 1
ATOM 690 C C . ALA A 1 89 ? -20.768 -2.364 16.447 1.00 90.56 89 ALA A C 1
ATOM 692 O O . ALA A 1 89 ? -20.030 -3.109 15.795 1.00 90.56 89 ALA A O 1
ATOM 693 N N . GLU A 1 90 ? -20.368 -1.706 17.534 1.00 94.38 90 GLU A N 1
ATOM 694 C CA . GLU A 1 90 ? -19.089 -1.964 18.193 1.00 94.38 90 GLU A CA 1
ATOM 695 C C . GLU A 1 90 ? -18.974 -3.445 18.588 1.00 94.38 90 GLU A C 1
ATOM 697 O O . GLU A 1 90 ? -19.892 -3.975 19.228 1.00 94.38 90 GLU A O 1
ATOM 702 N N . PRO A 1 91 ? -17.874 -4.128 18.224 1.00 94.25 91 PRO A N 1
ATOM 703 C CA . PRO A 1 91 ? -17.603 -5.468 18.716 1.00 94.25 91 PRO A CA 1
ATOM 704 C C . PRO A 1 91 ? -17.528 -5.480 20.249 1.00 94.25 91 PRO A C 1
ATOM 706 O O . PRO A 1 91 ? -16.998 -4.556 20.868 1.00 94.25 91 PRO A O 1
ATOM 709 N N . VAL A 1 92 ? -18.047 -6.546 20.865 1.00 92.81 92 VAL A N 1
ATOM 710 C CA . VAL A 1 92 ? -18.040 -6.713 22.327 1.00 92.81 92 VAL A CA 1
ATOM 711 C C . VAL A 1 92 ? -16.602 -6.706 22.850 1.00 92.81 92 VAL A C 1
ATOM 713 O O . VAL A 1 92 ? -15.701 -7.283 22.242 1.00 92.81 92 VAL A O 1
ATOM 716 N N . GLU A 1 93 ? -16.378 -6.062 23.994 1.00 91.31 93 GLU A N 1
ATOM 717 C CA . GLU A 1 93 ? -15.064 -6.032 24.634 1.00 91.31 93 GLU A CA 1
ATOM 718 C C . GLU A 1 93 ? -14.524 -7.453 24.884 1.00 91.31 93 GLU A C 1
ATOM 720 O O . GLU A 1 93 ? -15.241 -8.335 25.356 1.00 91.31 93 GLU A O 1
ATOM 725 N N . GLY A 1 94 ? -13.251 -7.675 24.547 1.00 90.88 94 GLY A N 1
ATOM 726 C CA . GLY A 1 94 ? -12.585 -8.972 24.695 1.00 90.88 94 GLY A CA 1
ATOM 727 C C . GLY A 1 94 ? -12.863 -9.987 23.581 1.00 90.88 94 GLY A C 1
ATOM 728 O O . GLY A 1 94 ? -12.327 -11.091 23.645 1.00 90.88 94 GLY A O 1
ATOM 729 N N . VAL A 1 95 ? -13.660 -9.643 22.561 1.00 94.25 95 VAL A N 1
ATOM 730 C CA . VAL A 1 95 ? -13.822 -10.502 21.378 1.00 94.25 95 VAL A CA 1
ATOM 731 C C . VAL A 1 95 ? -12.496 -10.655 20.627 1.00 94.25 95 VAL A C 1
ATOM 733 O O . VAL A 1 95 ? -11.723 -9.701 20.506 1.00 94.25 95 VAL A O 1
ATOM 736 N N . ASP A 1 96 ? -12.247 -11.849 20.089 1.00 96.44 96 ASP A N 1
ATOM 737 C CA . ASP A 1 96 ? -11.154 -12.060 19.144 1.00 96.44 96 ASP A CA 1
ATOM 738 C C . ASP A 1 96 ? -11.478 -11.340 17.832 1.00 96.44 96 ASP A C 1
ATOM 740 O O . ASP A 1 96 ? -12.345 -11.753 17.062 1.00 96.44 96 ASP A O 1
ATOM 7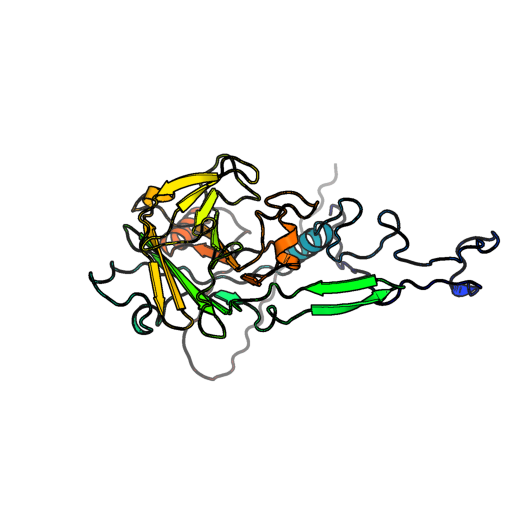44 N N . LEU A 1 97 ? -10.765 -10.244 17.577 1.00 97.38 97 LEU A N 1
ATOM 745 C CA . LEU A 1 97 ? -10.942 -9.446 16.370 1.00 97.38 97 LEU A CA 1
ATOM 746 C C . LEU A 1 97 ? -10.551 -10.203 15.095 1.00 97.38 97 LEU A C 1
ATOM 748 O O . LEU A 1 97 ? -10.949 -9.780 14.019 1.00 97.38 97 LEU A O 1
ATOM 752 N N . THR A 1 98 ? -9.790 -11.296 15.180 1.00 97.56 98 THR A N 1
ATOM 753 C CA . THR A 1 98 ? -9.375 -12.108 14.021 1.00 97.56 98 THR A CA 1
ATOM 754 C C . THR A 1 98 ? -10.332 -13.265 13.709 1.00 97.56 98 THR A C 1
ATOM 756 O O . THR A 1 98 ? -10.159 -13.956 12.694 1.00 97.56 98 THR A O 1
ATOM 759 N N . ALA A 1 99 ? -11.355 -13.459 14.550 1.00 96.69 99 ALA A N 1
ATOM 760 C CA . ALA A 1 99 ? -12.372 -14.490 14.389 1.00 96.69 99 ALA A CA 1
ATOM 761 C C . ALA A 1 99 ? -13.134 -14.307 13.068 1.00 96.69 99 ALA A C 1
ATOM 763 O O . ALA A 1 99 ? -13.516 -13.192 12.708 1.00 96.69 99 ALA A O 1
ATOM 764 N N . ALA A 1 100 ? -13.346 -15.399 12.329 1.00 93.62 100 ALA A N 1
ATOM 765 C CA . ALA A 1 100 ? -13.943 -15.343 10.993 1.00 93.62 100 ALA A CA 1
ATOM 766 C C . ALA A 1 100 ? -15.365 -14.763 11.025 1.00 93.62 100 ALA A C 1
ATOM 768 O O . ALA A 1 100 ? -15.728 -13.966 10.165 1.00 93.62 100 ALA A O 1
ATOM 769 N N . GLU A 1 101 ? -16.112 -15.073 12.081 1.00 94.06 101 GLU A N 1
ATOM 770 C CA . GLU A 1 101 ? -17.500 -14.675 12.290 1.00 94.06 101 GLU A CA 1
ATOM 771 C C . GLU A 1 101 ? -17.674 -13.150 12.348 1.00 94.06 101 GLU A C 1
ATOM 773 O O . GLU A 1 101 ? -18.747 -12.643 12.028 1.00 94.06 101 GLU A O 1
ATOM 778 N N . LEU A 1 102 ? -16.629 -12.406 12.736 1.00 95.69 102 LEU A N 1
ATOM 779 C CA . LEU A 1 102 ? -16.650 -10.940 12.747 1.00 95.69 102 LEU A CA 1
ATOM 780 C C . LEU A 1 102 ? -16.526 -10.345 11.333 1.00 95.69 102 LEU A C 1
ATOM 782 O O . LEU A 1 102 ? -16.979 -9.229 11.087 1.00 95.69 102 LEU A O 1
ATOM 786 N N . TRP A 1 103 ? -15.909 -11.085 10.411 1.00 96.44 103 TRP A N 1
ATOM 787 C CA . TRP A 1 103 ? -15.591 -10.645 9.048 1.00 96.44 103 TRP A CA 1
ATOM 788 C C . TRP A 1 103 ? -16.463 -11.302 7.973 1.00 96.44 103 TRP A C 1
ATOM 790 O O . TRP A 1 103 ? -16.347 -10.965 6.785 1.00 96.44 103 TRP A O 1
ATOM 800 N N . ASP A 1 104 ? -17.329 -12.231 8.373 1.00 93.25 104 ASP A N 1
ATOM 801 C CA . ASP A 1 104 ? -18.331 -12.851 7.519 1.00 93.25 104 ASP A CA 1
ATOM 802 C C . ASP A 1 104 ? -19.358 -11.807 7.070 1.00 93.25 104 ASP A C 1
ATOM 804 O O . ASP A 1 104 ? -19.957 -11.087 7.866 1.00 93.25 104 ASP A O 1
ATOM 808 N N . GLY A 1 105 ? -19.554 -11.700 5.756 1.00 91.56 105 GLY A N 1
ATOM 809 C CA . GLY A 1 105 ? -20.483 -10.734 5.163 1.00 91.56 105 GLY A CA 1
ATOM 810 C C . GLY A 1 105 ? -19.982 -9.288 5.105 1.00 91.56 105 GLY A C 1
ATOM 811 O O . GLY A 1 105 ? -20.686 -8.451 4.542 1.00 91.56 105 GLY A O 1
ATOM 812 N N . ILE A 1 106 ? -18.777 -8.990 5.609 1.00 95.62 106 ILE A N 1
ATOM 813 C CA . ILE A 1 106 ? -18.166 -7.667 5.447 1.00 95.62 106 ILE A CA 1
ATOM 814 C C . ILE A 1 106 ? -17.770 -7.447 3.986 1.00 95.62 106 ILE A C 1
ATOM 816 O O . ILE A 1 106 ? -17.018 -8.228 3.397 1.00 95.62 106 ILE A O 1
ATOM 820 N N . VAL A 1 107 ? -18.267 -6.351 3.425 1.00 92.88 107 VAL A N 1
ATOM 821 C CA . VAL A 1 107 ? -18.018 -5.876 2.067 1.00 92.88 107 VAL A CA 1
ATOM 822 C C . VAL A 1 107 ? -17.535 -4.416 2.081 1.00 92.88 107 VAL A C 1
ATOM 824 O O . VAL A 1 107 ? -17.851 -3.671 3.010 1.00 92.88 107 VAL A O 1
ATOM 827 N N . PRO A 1 108 ? -16.803 -3.972 1.043 1.00 93.75 108 PRO A N 1
ATOM 828 C CA . PRO A 1 108 ? -16.190 -4.793 0.002 1.00 93.75 108 PRO A CA 1
ATOM 829 C C . PRO A 1 108 ? -15.088 -5.700 0.548 1.00 93.75 108 PRO A C 1
ATOM 831 O O . PRO A 1 108 ? -14.369 -5.347 1.481 1.00 93.75 108 PRO A O 1
ATOM 834 N N . GLU A 1 109 ? -14.941 -6.853 -0.091 1.00 95.94 109 GLU A N 1
ATOM 835 C CA . GLU A 1 109 ? -13.724 -7.643 0.012 1.00 95.94 109 GLU A CA 1
ATOM 836 C C . GLU A 1 109 ? -12.765 -7.174 -1.083 1.00 95.94 109 GLU A C 1
ATOM 838 O O . GLU A 1 109 ? -13.069 -7.267 -2.276 1.00 95.94 109 GLU A O 1
ATOM 843 N N . TYR A 1 110 ? -11.625 -6.635 -0.674 1.00 97.12 110 TYR A N 1
ATOM 844 C CA . TYR A 1 110 ? -10.559 -6.222 -1.574 1.00 97.12 110 TYR A CA 1
ATOM 845 C C . TYR A 1 110 ? -9.570 -7.372 -1.708 1.00 97.12 110 TYR A C 1
ATOM 847 O O . TYR A 1 110 ? -9.276 -8.054 -0.727 1.00 97.12 110 TYR A O 1
ATOM 855 N N . ARG A 1 111 ? -9.081 -7.600 -2.925 1.00 96.75 111 ARG A N 1
ATOM 856 C CA . ARG A 1 111 ? -8.186 -8.712 -3.243 1.00 96.75 111 ARG A CA 1
ATOM 857 C C . ARG A 1 111 ? -6.909 -8.201 -3.877 1.00 96.75 111 ARG A C 1
ATOM 859 O O . ARG A 1 111 ? -6.950 -7.188 -4.581 1.00 96.75 111 ARG A O 1
ATOM 866 N N . ASP A 1 112 ? -5.838 -8.934 -3.636 1.00 97.50 112 ASP A N 1
ATOM 867 C CA . ASP A 1 112 ? -4.557 -8.764 -4.308 1.00 97.50 112 ASP A CA 1
ATOM 868 C C . ASP A 1 112 ? -4.092 -10.080 -4.934 1.00 97.50 112 ASP A C 1
ATOM 870 O O . ASP A 1 112 ? -4.633 -11.155 -4.626 1.00 97.50 112 ASP A O 1
ATOM 874 N N . ASP A 1 113 ? -3.162 -9.971 -5.877 1.00 94.06 113 ASP A N 1
ATOM 875 C CA . ASP A 1 113 ? -2.575 -11.124 -6.546 1.00 94.06 113 ASP A CA 1
ATOM 876 C C . ASP A 1 113 ? -1.575 -11.805 -5.607 1.00 94.06 113 ASP A C 1
ATOM 878 O O . ASP A 1 113 ? -0.741 -11.150 -5.012 1.00 94.06 113 ASP A O 1
ATOM 882 N N . THR A 1 114 ? -1.636 -13.131 -5.484 1.00 95.81 114 THR A N 1
ATOM 883 C CA . THR A 1 114 ? -0.702 -13.874 -4.620 1.00 95.81 114 THR A CA 1
ATOM 884 C C . THR A 1 114 ? 0.534 -14.335 -5.381 1.00 95.81 114 THR A C 1
ATOM 886 O O . THR A 1 114 ? 0.436 -14.697 -6.559 1.00 95.81 114 THR A O 1
ATOM 889 N N . GLY A 1 115 ? 1.647 -14.508 -4.676 1.00 94.31 115 GLY A N 1
ATOM 890 C CA . GLY A 1 115 ? 2.914 -15.020 -5.199 1.00 94.31 115 GLY A CA 1
ATOM 891 C C . GLY A 1 115 ? 3.898 -13.932 -5.632 1.00 94.31 115 GLY A C 1
ATOM 892 O O . GLY A 1 115 ? 4.951 -14.251 -6.186 1.00 94.31 115 GLY A O 1
ATOM 893 N N . ASP A 1 116 ? 3.586 -12.665 -5.380 1.00 88.81 116 ASP A N 1
ATOM 894 C CA . ASP A 1 116 ? 4.452 -11.505 -5.619 1.00 88.81 116 ASP A CA 1
ATOM 895 C C . ASP A 1 116 ? 5.563 -11.332 -4.569 1.00 88.81 116 ASP A C 1
ATOM 897 O O . ASP A 1 116 ? 6.527 -10.601 -4.798 1.00 88.81 116 ASP A O 1
ATOM 901 N N . THR A 1 117 ? 5.534 -12.123 -3.495 1.00 95.81 117 THR A N 1
ATOM 902 C CA . THR A 1 117 ? 6.649 -12.273 -2.543 1.00 95.81 117 THR A CA 1
ATOM 903 C C . THR A 1 117 ? 7.770 -13.204 -3.017 1.00 95.81 117 THR A C 1
ATOM 905 O O . THR A 1 117 ? 8.736 -13.444 -2.284 1.00 95.81 117 THR A O 1
ATOM 908 N N . ALA A 1 118 ? 7.673 -13.757 -4.229 1.00 95.25 118 ALA A N 1
ATOM 909 C CA . ALA A 1 118 ? 8.679 -14.669 -4.755 1.00 95.25 118 ALA A CA 1
ATOM 910 C C . ALA A 1 118 ? 10.077 -14.027 -4.801 1.00 95.25 118 ALA A C 1
ATOM 912 O O . ALA A 1 118 ? 10.256 -12.872 -5.197 1.00 95.25 118 ALA A O 1
ATOM 913 N N . VAL A 1 119 ? 11.095 -14.821 -4.454 1.00 96.31 119 VAL A N 1
ATOM 914 C CA . VAL A 1 119 ? 12.496 -14.422 -4.632 1.00 96.31 119 VAL A CA 1
ATOM 915 C C . VAL A 1 119 ? 12.748 -14.151 -6.112 1.00 96.31 119 VAL A C 1
ATOM 917 O O . VAL A 1 119 ? 12.522 -15.015 -6.961 1.00 96.31 119 VAL A O 1
ATOM 920 N N . ARG A 1 120 ? 13.247 -12.952 -6.413 1.00 94.69 120 ARG A N 1
ATOM 921 C CA . ARG A 1 120 ? 13.701 -12.576 -7.753 1.00 94.69 120 ARG A CA 1
ATOM 922 C C . ARG A 1 120 ? 15.215 -12.658 -7.770 1.00 94.69 120 ARG A C 1
ATOM 924 O O . ARG A 1 120 ? 15.862 -11.914 -7.048 1.00 94.69 120 ARG A O 1
ATOM 931 N N . ASP A 1 121 ? 15.765 -13.566 -8.564 1.00 96.12 121 ASP A N 1
ATOM 932 C CA . ASP A 1 121 ? 17.208 -13.782 -8.660 1.00 96.12 121 ASP A CA 1
ATOM 933 C C . ASP A 1 121 ? 17.567 -14.173 -10.095 1.00 96.12 121 ASP A C 1
ATOM 935 O O . ASP A 1 121 ? 17.344 -15.309 -10.516 1.00 96.12 121 ASP A O 1
ATOM 939 N N . PHE A 1 122 ? 18.001 -13.196 -10.890 1.00 93.75 122 PHE A N 1
ATOM 940 C CA . PHE A 1 122 ? 18.142 -13.360 -12.335 1.00 93.75 122 PHE A CA 1
ATOM 941 C C . PHE A 1 122 ? 19.333 -12.586 -12.894 1.00 93.75 122 PHE A C 1
ATOM 943 O O . PHE A 1 122 ? 19.604 -11.440 -12.524 1.00 93.75 122 PHE A O 1
ATOM 950 N N . ASP A 1 123 ? 20.004 -13.205 -13.864 1.00 93.75 123 ASP A N 1
ATOM 951 C CA . ASP A 1 123 ? 21.035 -12.547 -14.656 1.00 93.75 123 ASP A CA 1
ATOM 952 C C . ASP A 1 123 ? 20.421 -11.475 -15.562 1.00 93.75 123 ASP A C 1
ATOM 954 O O . ASP A 1 123 ? 19.430 -11.697 -16.262 1.00 93.75 123 ASP A O 1
ATOM 958 N N . GLY A 1 124 ? 21.044 -10.301 -15.556 1.00 86.81 124 GLY A N 1
ATOM 959 C CA . GLY A 1 124 ? 20.752 -9.217 -16.478 1.00 86.81 124 GLY A CA 1
ATOM 960 C C . GLY A 1 124 ? 21.603 -9.280 -17.745 1.00 86.81 124 GLY A C 1
ATOM 961 O O . GLY A 1 124 ? 22.321 -10.238 -18.024 1.00 86.81 124 GLY A O 1
ATOM 962 N N . ILE A 1 125 ? 21.575 -8.197 -18.522 1.00 79.50 125 ILE A N 1
ATOM 963 C CA . ILE A 1 125 ? 22.465 -8.047 -19.678 1.00 79.50 125 ILE A CA 1
ATOM 964 C C . ILE A 1 125 ? 23.901 -7.778 -19.201 1.00 79.50 125 ILE A C 1
ATOM 966 O O . ILE A 1 125 ? 24.140 -6.901 -18.368 1.00 79.50 125 ILE A O 1
ATOM 970 N N . GLY A 1 126 ? 24.871 -8.472 -19.802 1.00 84.62 126 GLY A N 1
ATOM 971 C CA . GLY A 1 126 ? 26.296 -8.293 -19.523 1.00 84.62 126 GLY A CA 1
ATOM 972 C C . GLY A 1 126 ? 26.731 -9.046 -18.268 1.00 84.62 126 GLY A C 1
ATOM 973 O O . GLY A 1 126 ? 26.509 -10.244 -18.172 1.00 84.62 126 GLY A O 1
ATOM 974 N N . ASN A 1 127 ? 27.364 -8.339 -17.328 1.00 90.31 127 ASN A N 1
ATOM 975 C CA . ASN A 1 127 ? 27.805 -8.895 -16.040 1.00 90.31 127 ASN A CA 1
ATOM 976 C C . ASN A 1 127 ? 26.881 -8.471 -14.881 1.00 90.31 127 ASN A C 1
ATOM 978 O O . ASN A 1 127 ? 27.301 -8.489 -13.725 1.00 90.31 127 ASN A O 1
ATOM 982 N N . ASN A 1 128 ? 25.669 -8.003 -15.189 1.00 90.44 128 ASN A N 1
ATOM 983 C CA . ASN A 1 128 ? 24.704 -7.584 -14.179 1.00 90.44 128 ASN A CA 1
ATOM 984 C C . ASN A 1 128 ? 23.951 -8.802 -13.643 1.00 90.44 128 ASN A C 1
ATOM 986 O O . ASN A 1 128 ? 23.581 -9.686 -14.410 1.00 90.44 128 ASN A O 1
ATOM 990 N N . HIS A 1 129 ? 23.678 -8.804 -12.345 1.00 94.50 129 HIS A N 1
ATOM 991 C CA . HIS A 1 129 ? 22.877 -9.816 -11.671 1.00 94.50 129 HIS A CA 1
ATOM 992 C C . HIS A 1 129 ? 21.962 -9.104 -10.678 1.00 94.50 129 HIS A C 1
ATOM 994 O O . HIS A 1 129 ? 22.428 -8.245 -9.924 1.00 94.50 129 HIS A O 1
ATOM 1000 N N . TYR A 1 130 ? 20.668 -9.406 -10.730 1.00 91.69 130 TYR A N 1
ATOM 1001 C CA . TYR A 1 130 ? 19.650 -8.755 -9.916 1.00 91.69 130 TYR A CA 1
ATOM 1002 C C . TYR A 1 130 ? 19.077 -9.755 -8.922 1.00 91.69 130 TYR A C 1
ATOM 1004 O O . TYR A 1 130 ? 18.474 -10.746 -9.326 1.00 91.69 130 TYR A O 1
ATOM 1012 N N . THR A 1 131 ? 19.208 -9.441 -7.636 1.00 95.38 131 THR A N 1
ATOM 1013 C CA . THR A 1 131 ? 18.670 -10.250 -6.543 1.00 95.38 131 THR A CA 1
ATOM 1014 C C . THR A 1 131 ? 17.774 -9.385 -5.664 1.00 95.38 131 THR A C 1
ATOM 1016 O O . THR A 1 131 ? 18.170 -8.309 -5.220 1.00 95.38 131 THR A O 1
ATOM 1019 N N . ASN A 1 132 ? 16.572 -9.871 -5.378 1.00 94.75 132 ASN A N 1
ATOM 1020 C CA . ASN A 1 132 ? 15.643 -9.292 -4.429 1.00 94.75 132 ASN A CA 1
ATOM 1021 C C . ASN A 1 132 ? 14.950 -10.410 -3.638 1.00 94.75 132 ASN A C 1
ATOM 1023 O O . ASN A 1 132 ? 14.214 -11.231 -4.188 1.00 94.75 132 ASN A O 1
ATOM 1027 N N . THR A 1 133 ? 15.193 -10.417 -2.330 1.00 95.69 133 THR A N 1
ATOM 1028 C CA . THR A 1 133 ? 14.660 -11.398 -1.372 1.00 95.69 133 THR A CA 1
ATOM 1029 C C . THR A 1 133 ? 13.794 -10.724 -0.307 1.00 95.69 133 THR A C 1
ATOM 1031 O O . THR A 1 133 ? 13.717 -11.204 0.820 1.00 95.69 133 THR A O 1
ATOM 1034 N N . THR A 1 134 ? 13.231 -9.554 -0.610 1.00 95.94 134 THR A N 1
ATOM 1035 C CA . THR A 1 134 ? 12.496 -8.745 0.376 1.00 95.94 134 THR A CA 1
ATOM 1036 C C . THR A 1 134 ? 11.045 -9.193 0.562 1.00 95.94 134 THR A C 1
ATOM 1038 O O . THR A 1 134 ? 10.433 -8.813 1.557 1.00 95.94 134 THR A O 1
ATOM 1041 N N . GLY A 1 135 ? 10.500 -10.022 -0.334 1.00 96.38 135 GLY A N 1
ATOM 1042 C CA . GLY A 1 135 ? 9.174 -10.621 -0.162 1.00 96.38 135 GLY A CA 1
ATOM 1043 C C . GLY A 1 135 ? 9.063 -11.367 1.173 1.00 96.38 135 GLY A C 1
ATOM 1044 O O . GLY A 1 135 ? 9.963 -12.128 1.540 1.00 96.38 135 GLY A O 1
ATOM 1045 N N . ARG A 1 136 ? 7.988 -11.105 1.928 1.00 96.44 136 ARG A N 1
ATOM 1046 C CA . ARG A 1 136 ? 7.811 -11.633 3.290 1.00 96.44 136 ARG A CA 1
ATOM 1047 C C . ARG A 1 136 ? 6.374 -12.054 3.582 1.00 96.44 136 ARG A C 1
ATOM 1049 O O . ARG A 1 136 ? 6.127 -13.249 3.708 1.00 96.44 136 ARG A O 1
ATOM 1056 N N . ASN A 1 137 ? 5.450 -11.102 3.705 1.00 98.06 137 ASN A N 1
ATOM 1057 C CA . ASN A 1 137 ? 4.034 -11.379 3.937 1.00 98.06 137 ASN A CA 1
ATOM 1058 C C . ASN A 1 137 ? 3.240 -11.116 2.652 1.00 98.06 137 ASN A C 1
ATOM 1060 O O . ASN A 1 137 ? 3.058 -9.963 2.294 1.00 98.06 137 ASN A O 1
ATOM 1064 N N . ASP A 1 138 ? 2.795 -12.189 1.997 1.00 98.44 138 ASP A N 1
ATOM 1065 C CA . ASP A 1 138 ? 2.036 -12.178 0.733 1.00 98.44 138 ASP A CA 1
ATOM 1066 C C . ASP A 1 138 ? 0.570 -11.826 1.008 1.00 98.44 138 ASP A C 1
ATOM 1068 O O . ASP A 1 138 ? -0.168 -12.646 1.557 1.00 98.44 138 ASP A O 1
ATOM 1072 N N . LEU A 1 139 ? 0.177 -10.585 0.748 1.00 98.62 139 LEU A N 1
ATOM 1073 C CA . LEU A 1 139 ? -1.130 -9.999 1.006 1.00 98.62 139 LEU A CA 1
ATOM 1074 C C . LEU A 1 139 ? -2.149 -10.532 -0.000 1.00 98.62 139 LEU A C 1
ATOM 1076 O O . LEU A 1 139 ? -1.895 -10.653 -1.189 1.00 98.62 139 LEU A O 1
ATOM 1080 N N . ARG A 1 140 ? -3.361 -10.839 0.469 1.00 98.25 140 ARG A N 1
ATOM 1081 C CA . ARG A 1 140 ? -4.381 -11.435 -0.405 1.00 98.25 140 ARG A CA 1
ATOM 1082 C C . ARG A 1 140 ? -5.769 -10.864 -0.225 1.00 98.25 140 ARG A C 1
ATOM 1084 O O . ARG A 1 140 ? -6.459 -10.631 -1.217 1.00 98.25 140 ARG A O 1
ATOM 1091 N N . ILE A 1 141 ? -6.235 -10.730 1.015 1.00 98.44 141 ILE A N 1
ATOM 1092 C CA . ILE A 1 141 ? -7.601 -10.278 1.300 1.00 98.44 141 ILE A CA 1
ATOM 1093 C C . ILE A 1 141 ? -7.557 -9.135 2.293 1.00 98.44 141 ILE A C 1
ATOM 1095 O O . ILE A 1 141 ? -6.986 -9.250 3.371 1.00 98.44 141 ILE A O 1
ATOM 1099 N N . MET A 1 142 ? -8.233 -8.045 1.952 1.00 98.50 142 MET A N 1
ATOM 1100 C CA . MET A 1 142 ? -8.417 -6.913 2.841 1.00 98.50 142 MET A CA 1
ATOM 1101 C C . MET A 1 142 ? -9.904 -6.639 2.993 1.00 98.50 142 MET A C 1
ATOM 1103 O O . MET A 1 142 ? -10.679 -6.728 2.038 1.00 98.50 142 MET A O 1
ATOM 1107 N N . LYS A 1 143 ? -10.309 -6.281 4.207 1.00 98.12 143 LYS A N 1
ATOM 1108 C CA . LYS A 1 143 ? -11.689 -5.911 4.529 1.00 98.12 143 LYS A CA 1
ATOM 1109 C C . LYS A 1 143 ? -11.681 -4.692 5.429 1.00 98.12 143 LYS A C 1
ATOM 1111 O O . LYS A 1 143 ? -10.742 -4.471 6.193 1.00 98.12 143 LYS A O 1
ATOM 1116 N N . VAL A 1 144 ? -12.736 -3.897 5.326 1.00 98.19 144 VAL A N 1
ATOM 1117 C CA . VAL A 1 144 ? -12.926 -2.727 6.176 1.00 98.19 144 VAL A CA 1
ATOM 1118 C C . VAL A 1 144 ? -14.384 -2.664 6.588 1.00 98.19 144 VAL A C 1
ATOM 1120 O O . VAL A 1 144 ? -15.273 -2.754 5.743 1.00 98.19 144 VAL A O 1
ATOM 1123 N N . PHE A 1 145 ? -14.629 -2.469 7.875 1.00 96.94 145 PHE A N 1
ATOM 1124 C CA . PHE A 1 145 ? -15.922 -2.007 8.367 1.00 96.94 145 PHE A CA 1
ATOM 1125 C C . PHE A 1 145 ? -15.709 -0.865 9.351 1.00 96.94 145 PHE A C 1
ATOM 1127 O O . PHE A 1 145 ? -14.589 -0.594 9.794 1.00 96.94 145 PHE A O 1
ATOM 1134 N N . HIS A 1 146 ? -16.789 -0.173 9.683 1.00 97.38 146 HIS A N 1
ATOM 1135 C CA . HIS A 1 146 ? -16.734 0.906 10.652 1.00 97.38 146 HIS A CA 1
ATOM 1136 C C . HIS A 1 146 ? -17.925 0.879 11.599 1.00 97.38 146 HIS A C 1
ATOM 1138 O O . HIS A 1 146 ? -18.965 0.284 11.326 1.00 97.38 146 HIS A O 1
ATOM 1144 N N . THR A 1 147 ? -17.761 1.583 12.703 1.00 96.56 147 THR A N 1
ATOM 1145 C CA . THR A 1 147 ? -18.784 1.859 13.707 1.00 96.56 147 THR A CA 1
ATOM 1146 C C . THR A 1 147 ? -18.937 3.381 13.832 1.00 96.56 147 THR A C 1
ATOM 1148 O O . THR A 1 147 ? -18.389 4.153 13.028 1.00 96.56 147 THR A O 1
ATOM 1151 N N . ALA A 1 148 ? -19.683 3.851 14.834 1.00 94.56 148 ALA A N 1
ATOM 1152 C CA . ALA A 1 148 ? -19.744 5.281 15.126 1.00 94.56 148 ALA A CA 1
ATOM 1153 C C . ALA A 1 148 ? -18.417 5.822 15.701 1.00 94.56 148 ALA A C 1
ATOM 1155 O O . ALA A 1 148 ? -18.140 7.014 15.570 1.00 94.56 148 ALA A O 1
ATOM 1156 N N . GLU A 1 149 ? -17.575 4.975 16.297 1.00 96.44 149 GLU A N 1
ATOM 1157 C CA . GLU A 1 149 ? -16.346 5.382 16.984 1.00 96.44 149 GLU A CA 1
ATOM 1158 C C . GLU A 1 149 ? -15.068 4.986 16.238 1.00 96.44 149 GLU A C 1
ATOM 1160 O O . GLU A 1 149 ? -14.111 5.763 16.219 1.00 96.44 149 GLU A O 1
ATOM 1165 N N . ASN A 1 150 ? -15.047 3.814 15.607 1.00 97.94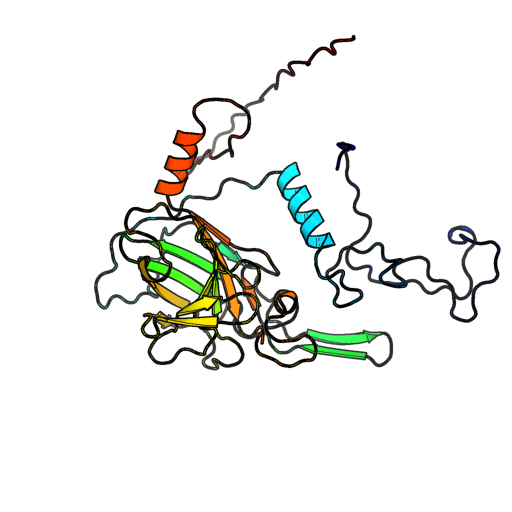 150 ASN A N 1
ATOM 1166 C CA . ASN A 1 150 ? -13.837 3.167 15.112 1.00 97.94 150 ASN A CA 1
ATOM 1167 C C . ASN A 1 150 ? -13.969 2.716 13.652 1.00 97.94 150 ASN A C 1
ATOM 1169 O O . ASN A 1 150 ? -15.062 2.509 13.123 1.00 97.94 150 ASN A O 1
ATOM 1173 N N . ILE A 1 151 ? -12.822 2.542 13.003 1.00 98.25 151 ILE A N 1
ATOM 1174 C CA . ILE A 1 151 ? -12.682 1.873 11.710 1.00 98.25 151 ILE A CA 1
ATOM 1175 C C . ILE A 1 151 ? -11.766 0.671 11.916 1.00 98.25 151 ILE A C 1
ATOM 1177 O O . ILE A 1 151 ? -10.708 0.785 12.539 1.00 98.25 151 ILE A O 1
ATOM 1181 N N . TYR A 1 152 ? -12.186 -0.473 11.391 1.00 98.62 152 TYR A N 1
ATOM 1182 C CA . TYR A 1 152 ? -11.496 -1.745 11.528 1.00 98.62 152 TYR A CA 1
ATOM 1183 C C . TYR A 1 152 ? -10.909 -2.114 10.178 1.00 98.62 152 TYR A C 1
ATOM 1185 O O . TYR A 1 152 ? -11.651 -2.298 9.213 1.00 98.62 152 TYR A O 1
ATOM 1193 N N . PHE A 1 153 ? -9.586 -2.218 10.111 1.00 98.81 153 PHE A N 1
ATOM 1194 C CA . PHE A 1 153 ? -8.880 -2.635 8.907 1.00 98.81 153 PHE A CA 1
ATOM 1195 C C . PHE A 1 153 ? -8.350 -4.045 9.096 1.00 98.81 153 PHE A C 1
ATOM 1197 O O . PHE A 1 153 ? -7.579 -4.295 10.019 1.00 98.81 153 PHE A O 1
ATOM 1204 N N . TYR A 1 154 ? -8.752 -4.940 8.206 1.00 98.75 154 TYR A N 1
ATOM 1205 C CA . TYR A 1 154 ? -8.329 -6.329 8.163 1.00 98.75 154 TYR A CA 1
ATOM 1206 C C . TYR A 1 154 ? -7.405 -6.564 6.978 1.00 98.75 154 TYR A C 1
ATOM 1208 O O . TYR A 1 154 ? -7.704 -6.106 5.870 1.00 98.75 154 TYR A O 1
ATOM 1216 N N . ALA A 1 155 ? -6.333 -7.309 7.219 1.00 98.69 155 ALA A N 1
ATOM 1217 C CA . ALA A 1 155 ? -5.461 -7.870 6.201 1.00 98.69 155 ALA A CA 1
ATOM 1218 C C . ALA A 1 155 ? -5.260 -9.367 6.466 1.00 98.69 155 ALA A C 1
ATOM 1220 O O . ALA A 1 155 ? -5.012 -9.781 7.600 1.00 98.69 155 ALA A O 1
ATOM 1221 N N . GLU A 1 156 ? -5.358 -10.160 5.407 1.00 98.75 156 GLU A N 1
ATOM 1222 C CA . GLU A 1 156 ? -5.059 -11.586 5.380 1.00 98.75 156 GLU A CA 1
ATOM 1223 C C . GLU A 1 156 ? -3.941 -11.857 4.381 1.00 98.75 156 GLU A C 1
ATOM 1225 O O . GLU A 1 156 ? -3.982 -11.366 3.246 1.00 98.75 156 GLU A O 1
ATOM 1230 N N . THR A 1 157 ? -2.986 -12.679 4.799 1.00 98.75 157 THR A N 1
ATOM 1231 C CA . THR A 1 157 ? -1.846 -13.114 3.996 1.00 98.75 157 THR A CA 1
ATOM 1232 C C . THR A 1 157 ? -2.003 -14.564 3.524 1.00 98.75 157 THR A C 1
ATOM 1234 O O . THR A 1 157 ? -2.782 -15.342 4.079 1.00 98.75 157 THR A O 1
ATOM 1237 N N . ALA A 1 158 ? -1.273 -14.973 2.485 1.00 98.25 158 ALA A N 1
ATOM 1238 C CA . ALA A 1 158 ? -1.328 -16.330 1.939 1.00 98.25 158 ALA A CA 1
ATOM 1239 C C . ALA A 1 158 ? -0.788 -17.400 2.913 1.00 98.25 158 ALA A C 1
ATOM 1241 O O . ALA A 1 158 ? -1.207 -18.557 2.855 1.00 98.25 158 ALA A O 1
ATOM 1242 N N . ALA A 1 159 ? 0.116 -17.008 3.814 1.00 98.19 159 ALA A N 1
ATOM 1243 C CA . ALA A 1 159 ? 0.679 -17.825 4.889 1.00 98.19 159 ALA A CA 1
ATOM 1244 C C . ALA A 1 159 ? 0.657 -17.057 6.220 1.00 98.19 159 ALA A C 1
ATOM 1246 O O . ALA A 1 159 ? 0.302 -15.881 6.241 1.00 98.19 159 ALA A O 1
ATOM 1247 N N . ASP A 1 160 ? 1.030 -17.708 7.323 1.00 98.69 160 ASP A N 1
ATOM 1248 C CA . ASP A 1 160 ? 1.112 -17.060 8.637 1.00 98.69 160 ASP A CA 1
ATOM 1249 C C . ASP A 1 160 ? 2.001 -15.808 8.601 1.00 98.69 160 ASP A C 1
ATOM 1251 O O . ASP A 1 160 ? 3.082 -15.819 8.008 1.00 98.69 160 ASP A O 1
ATOM 1255 N N . ILE A 1 161 ? 1.549 -14.739 9.262 1.00 98.50 161 ILE A N 1
ATOM 1256 C CA . ILE A 1 161 ? 2.264 -13.461 9.288 1.00 98.50 161 ILE A CA 1
ATOM 1257 C C . ILE A 1 161 ? 3.590 -13.628 10.034 1.00 98.50 161 ILE A C 1
ATOM 1259 O O . ILE A 1 161 ? 3.649 -14.163 11.146 1.00 98.50 161 ILE A O 1
ATOM 1263 N N . SER A 1 162 ? 4.663 -13.114 9.438 1.00 96.75 162 SER A N 1
ATOM 1264 C CA . SER A 1 162 ? 6.012 -13.178 9.988 1.00 96.75 162 SER A CA 1
ATOM 1265 C C . SER A 1 162 ? 6.124 -12.513 11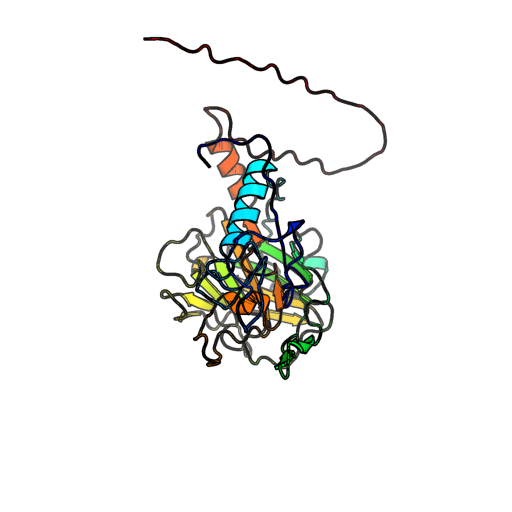.363 1.00 96.75 162 SER A C 1
ATOM 1267 O O . SER A 1 162 ? 5.593 -11.427 11.608 1.00 96.75 162 SER A O 1
ATOM 1269 N N . SER A 1 163 ? 6.926 -13.114 12.246 1.00 95.50 163 SER A N 1
ATOM 1270 C CA . SER A 1 163 ? 7.301 -12.499 13.526 1.00 95.50 163 SER A CA 1
ATOM 1271 C C . SER A 1 163 ? 8.364 -11.406 13.384 1.00 95.50 163 SER A C 1
ATOM 1273 O O . SER A 1 163 ? 8.507 -10.576 14.277 1.00 95.50 163 SER A O 1
ATOM 1275 N N . ASP A 1 164 ? 9.139 -11.420 12.295 1.00 95.31 164 ASP A N 1
ATOM 1276 C CA . ASP A 1 164 ? 10.058 -10.330 11.969 1.00 95.31 164 ASP A CA 1
ATOM 1277 C C . ASP A 1 164 ? 9.254 -9.099 11.544 1.00 95.31 164 ASP A C 1
ATOM 1279 O O . ASP A 1 164 ? 8.495 -9.161 10.575 1.00 95.31 164 ASP A O 1
ATOM 1283 N N . ARG A 1 165 ? 9.430 -8.005 12.295 1.00 94.50 165 ARG A N 1
ATOM 1284 C CA . ARG A 1 165 ? 8.731 -6.729 12.108 1.00 94.50 165 ARG A CA 1
ATOM 1285 C C . ARG A 1 165 ? 9.616 -5.610 11.545 1.00 94.50 165 ARG A C 1
ATOM 1287 O O . ARG A 1 165 ? 9.243 -4.440 11.596 1.00 94.50 165 ARG A O 1
ATOM 1294 N N . THR A 1 166 ? 10.807 -5.935 11.051 1.00 89.81 166 THR A N 1
ATOM 1295 C CA . THR A 1 166 ? 11.727 -4.948 10.467 1.00 89.81 166 THR A CA 1
ATOM 1296 C C . THR A 1 166 ? 11.258 -4.475 9.081 1.00 89.81 166 THR A C 1
ATOM 1298 O O . THR A 1 166 ? 10.368 -5.075 8.480 1.00 89.81 166 THR A O 1
ATOM 1301 N N . GLY A 1 167 ? 11.808 -3.361 8.580 1.00 85.06 167 GLY A N 1
ATOM 1302 C CA . GLY A 1 167 ? 11.604 -2.930 7.184 1.00 85.06 167 GLY A CA 1
ATOM 1303 C C . GLY A 1 167 ? 10.207 -2.403 6.818 1.00 85.06 167 GLY A C 1
ATOM 1304 O O . GLY A 1 167 ? 9.900 -2.288 5.632 1.00 85.06 167 GLY A O 1
ATOM 1305 N N . GLY A 1 168 ? 9.372 -2.061 7.807 1.00 91.62 168 GLY A N 1
ATOM 1306 C CA . GLY A 1 168 ? 7.979 -1.642 7.608 1.00 91.62 168 GLY A CA 1
ATOM 1307 C C . GLY A 1 168 ? 7.047 -2.850 7.588 1.00 91.62 168 GLY A C 1
ATOM 1308 O O . GLY A 1 168 ? 6.745 -3.400 6.535 1.00 91.62 168 GLY A O 1
ATOM 1309 N N . TRP A 1 169 ? 6.626 -3.303 8.767 1.00 97.31 169 TRP A N 1
ATOM 1310 C CA . TRP A 1 169 ? 5.829 -4.521 8.922 1.00 97.31 169 TRP A CA 1
ATOM 1311 C C . TRP A 1 169 ? 4.344 -4.235 8.860 1.00 97.31 169 TRP A C 1
ATOM 1313 O O . TRP A 1 169 ? 3.854 -3.456 9.675 1.00 97.31 169 TRP A O 1
ATOM 1323 N N . MET A 1 170 ? 3.645 -4.868 7.913 1.00 98.00 170 MET A N 1
ATOM 1324 C CA . MET A 1 170 ? 2.194 -4.740 7.732 1.00 98.00 170 MET A CA 1
ATOM 1325 C C . MET A 1 170 ? 1.731 -3.280 7.911 1.00 98.00 170 MET A C 1
ATOM 1327 O O . MET A 1 170 ? 0.910 -2.957 8.775 1.00 98.00 170 MET A O 1
ATOM 1331 N N . THR A 1 171 ? 2.360 -2.377 7.157 1.00 98.44 171 THR A N 1
ATOM 1332 C CA . THR A 1 171 ? 2.126 -0.933 7.196 1.00 98.44 171 THR A CA 1
ATOM 1333 C C . THR A 1 171 ? 0.836 -0.600 6.459 1.00 98.44 171 THR A C 1
ATOM 1335 O O . THR A 1 171 ? 0.669 -0.958 5.295 1.00 98.44 171 THR A O 1
ATOM 1338 N N . LEU A 1 172 ? -0.065 0.124 7.120 1.00 98.81 172 LEU A N 1
ATOM 1339 C CA . LEU A 1 172 ? -1.299 0.630 6.521 1.00 98.81 172 LEU A CA 1
ATOM 1340 C C . LEU A 1 172 ? -1.148 2.121 6.220 1.00 98.81 172 LEU A C 1
ATOM 1342 O O . LEU A 1 172 ? -1.015 2.924 7.140 1.00 98.81 172 LEU A O 1
ATOM 1346 N N . PHE A 1 173 ? -1.231 2.501 4.949 1.00 98.75 173 PHE A N 1
ATOM 1347 C CA . PHE A 1 173 ? -1.312 3.892 4.514 1.00 98.75 173 PHE A CA 1
ATOM 1348 C C . PHE A 1 173 ? -2.764 4.300 4.284 1.00 98.75 173 PHE A C 1
ATOM 1350 O O . PHE A 1 173 ? -3.531 3.578 3.647 1.00 98.75 173 PHE A O 1
ATOM 1357 N N . ILE A 1 174 ? -3.137 5.480 4.783 1.00 98.56 174 ILE A N 1
ATOM 1358 C CA . ILE A 1 174 ? -4.514 5.976 4.758 1.00 98.56 174 ILE A CA 1
ATOM 1359 C C . ILE A 1 174 ? -4.538 7.389 4.190 1.00 98.56 174 ILE A C 1
ATOM 1361 O O . ILE A 1 174 ? -3.869 8.311 4.670 1.00 98.56 174 ILE A O 1
ATOM 1365 N N . LYS A 1 175 ? -5.373 7.569 3.177 1.00 97.38 175 LYS A N 1
ATOM 1366 C CA . LYS A 1 175 ? -5.731 8.850 2.592 1.00 97.38 175 LYS A CA 1
ATOM 1367 C C . LYS A 1 175 ? -7.204 9.123 2.863 1.00 97.38 175 LYS A C 1
ATOM 1369 O O . LYS A 1 175 ? -8.084 8.303 2.618 1.00 97.38 175 LYS A O 1
ATOM 1374 N N . THR A 1 176 ? -7.462 10.312 3.373 1.00 93.38 176 THR A N 1
ATOM 1375 C CA . THR A 1 176 ? -8.789 10.794 3.750 1.00 93.38 176 THR A CA 1
ATOM 1376 C C . THR A 1 176 ? -9.126 12.033 2.926 1.00 93.38 176 THR A C 1
ATOM 1378 O O . THR A 1 176 ? -8.285 12.570 2.205 1.00 93.38 176 THR A O 1
ATOM 1381 N N . ALA A 1 177 ? -10.356 12.528 3.043 1.00 85.69 177 ALA A N 1
ATOM 1382 C CA . ALA A 1 177 ? -10.715 13.829 2.482 1.00 85.69 177 ALA A CA 1
ATOM 1383 C C . ALA A 1 177 ? -10.082 15.012 3.245 1.00 85.69 177 ALA A C 1
ATOM 1385 O O . ALA A 1 177 ? -10.189 16.153 2.791 1.00 85.69 177 ALA A O 1
ATOM 1386 N N . ALA A 1 178 ? -9.437 14.765 4.394 1.00 74.38 178 ALA A N 1
ATOM 1387 C CA . ALA A 1 178 ? -8.736 15.805 5.125 1.00 74.38 178 ALA A CA 1
ATOM 1388 C C . ALA A 1 178 ? -7.586 16.340 4.260 1.00 74.38 178 ALA A C 1
ATOM 1390 O O . ALA A 1 178 ? -6.740 15.590 3.768 1.00 74.38 178 ALA A O 1
ATOM 1391 N N . GLY A 1 179 ? -7.572 17.656 4.045 1.00 72.56 179 GLY A N 1
ATOM 1392 C CA . GLY A 1 179 ? -6.474 18.325 3.355 1.00 72.56 179 GLY A CA 1
ATOM 1393 C C . GLY A 1 179 ? -5.178 18.312 4.174 1.00 72.56 179 GLY A C 1
ATOM 1394 O O . GLY A 1 179 ? -5.021 17.580 5.148 1.00 72.56 179 GLY A O 1
ATOM 1395 N N . GLY A 1 180 ? -4.245 19.185 3.804 1.00 85.31 180 GLY A N 1
ATOM 1396 C CA . GLY A 1 180 ? -2.965 19.331 4.497 1.00 85.31 180 GLY A CA 1
ATOM 1397 C C . GLY A 1 180 ? -1.799 18.730 3.723 1.00 85.31 180 GLY A C 1
ATOM 1398 O O . GLY A 1 180 ? -1.895 18.459 2.527 1.00 85.31 180 GLY A O 1
ATOM 1399 N N . LYS A 1 181 ? -0.659 18.602 4.404 1.00 93.50 181 LYS A N 1
ATOM 1400 C CA . LYS A 1 181 ? 0.566 18.065 3.809 1.00 93.50 181 LYS A CA 1
ATOM 1401 C C . LYS A 1 181 ? 0.525 16.537 3.835 1.00 93.50 181 LYS A C 1
ATOM 1403 O O . LYS A 1 181 ? 0.083 15.960 4.821 1.00 93.50 181 LYS A O 1
ATOM 1408 N N . THR A 1 182 ? 0.990 15.906 2.763 1.00 96.75 182 THR A N 1
ATOM 1409 C CA . THR A 1 182 ? 0.926 14.450 2.584 1.00 96.75 182 THR A CA 1
ATOM 1410 C C . THR A 1 182 ? 2.224 13.902 2.002 1.00 96.75 182 THR A C 1
ATOM 1412 O O . THR A 1 182 ? 2.976 14.616 1.329 1.00 96.75 182 THR A O 1
ATOM 1415 N N . TRP A 1 183 ? 2.481 12.621 2.247 1.00 97.00 183 TRP A N 1
ATOM 1416 C CA . TRP A 1 183 ? 3.448 11.839 1.489 1.00 97.00 183 TRP A CA 1
ATOM 1417 C C . TRP A 1 183 ? 2.673 11.101 0.410 1.00 97.00 183 TRP A C 1
ATOM 1419 O O . TRP A 1 183 ? 1.804 10.300 0.744 1.00 97.00 183 TRP A O 1
ATOM 1429 N N . GLU A 1 184 ? 2.927 11.403 -0.863 1.00 95.06 184 GLU A N 1
ATOM 1430 C CA . GLU A 1 184 ? 2.311 10.680 -1.990 1.00 95.06 184 GLU A CA 1
ATOM 1431 C C . GLU A 1 184 ? 0.769 10.613 -1.930 1.00 95.06 184 GLU A C 1
ATOM 1433 O O . GLU A 1 184 ? 0.132 9.700 -2.448 1.00 95.06 184 GLU A O 1
ATOM 1438 N N . GLY A 1 185 ? 0.146 11.608 -1.288 1.00 95.31 185 GLY A N 1
ATOM 1439 C CA . GLY A 1 185 ? -1.300 11.683 -1.081 1.00 95.31 185 GLY A CA 1
ATOM 1440 C C . GLY A 1 185 ? -1.819 11.036 0.207 1.00 95.31 185 GLY A C 1
ATOM 1441 O O . GLY A 1 185 ? -2.969 11.291 0.553 1.00 95.31 185 GLY A O 1
ATOM 1442 N N . TYR A 1 186 ? -1.010 10.278 0.948 1.00 97.81 186 TYR A N 1
ATOM 1443 C CA . TYR A 1 186 ? -1.407 9.680 2.224 1.00 97.81 186 TYR A CA 1
ATOM 1444 C C . TYR A 1 186 ? -1.293 10.676 3.377 1.00 97.81 186 TYR A C 1
ATOM 1446 O O . TYR A 1 186 ? -0.274 11.350 3.561 1.00 97.81 186 TYR A O 1
ATOM 1454 N N . ASN A 1 187 ? -2.365 10.762 4.164 1.00 97.81 187 ASN A N 1
ATOM 1455 C CA . ASN A 1 187 ? -2.428 11.600 5.356 1.00 97.81 187 ASN A CA 1
ATOM 1456 C C . ASN A 1 187 ? -1.835 10.880 6.567 1.00 97.81 187 ASN A C 1
ATOM 1458 O O . ASN A 1 187 ? -1.213 11.530 7.404 1.00 97.81 187 ASN A O 1
ATOM 1462 N N . TYR A 1 188 ? -2.034 9.563 6.657 1.00 98.19 188 TYR A N 1
ATOM 1463 C CA . TYR A 1 188 ? -1.679 8.769 7.826 1.00 98.19 188 TYR A CA 1
ATOM 1464 C C . TYR A 1 188 ? -0.991 7.460 7.445 1.00 98.19 188 TYR A C 1
ATOM 1466 O O . TYR A 1 188 ? -1.217 6.924 6.357 1.00 98.19 188 TYR A O 1
ATOM 1474 N N . ALA A 1 189 ? -0.185 6.948 8.369 1.00 98.25 189 ALA A N 1
ATOM 1475 C CA . ALA A 1 189 ? 0.401 5.619 8.308 1.00 98.25 189 ALA A CA 1
ATOM 1476 C C . ALA A 1 189 ? 0.276 4.931 9.673 1.00 98.25 189 ALA A C 1
ATOM 1478 O O . ALA A 1 189 ? 0.408 5.583 10.709 1.00 98.25 189 ALA A O 1
ATOM 1479 N N . VAL A 1 190 ? 0.041 3.622 9.673 1.00 98.44 190 VAL A N 1
ATOM 1480 C CA . VAL A 1 190 ? 0.100 2.762 10.863 1.00 98.44 190 VAL A CA 1
ATOM 1481 C C . VAL A 1 190 ? 1.171 1.701 10.648 1.00 98.44 190 VAL A C 1
ATOM 1483 O O . VAL A 1 190 ? 1.311 1.208 9.534 1.00 98.44 190 VAL A O 1
ATOM 1486 N N . ASN A 1 191 ? 1.914 1.351 11.700 1.00 95.81 191 ASN A N 1
ATOM 1487 C CA . ASN A 1 191 ? 3.004 0.359 11.693 1.00 95.81 191 ASN A CA 1
ATOM 1488 C C . ASN A 1 191 ? 4.235 0.702 10.832 1.00 95.81 191 ASN A C 1
ATOM 1490 O O . ASN A 1 191 ? 5.102 -0.152 10.642 1.00 95.81 191 ASN A O 1
ATOM 1494 N N . ARG A 1 192 ? 4.380 1.954 10.368 1.00 93.56 192 ARG A N 1
ATOM 1495 C CA . ARG A 1 192 ? 5.646 2.410 9.760 1.00 93.56 192 ARG A CA 1
ATOM 1496 C C . ARG A 1 192 ? 6.801 2.239 10.755 1.00 93.56 192 ARG A C 1
ATOM 1498 O O . ARG A 1 192 ? 7.862 1.736 10.402 1.00 93.56 192 ARG A O 1
ATOM 1505 N N . THR A 1 193 ? 6.554 2.585 12.020 1.00 89.12 193 THR A N 1
ATOM 1506 C CA . THR A 1 193 ? 7.362 2.110 13.150 1.00 89.12 193 THR A CA 1
ATOM 1507 C C . THR A 1 193 ? 6.819 0.763 13.620 1.00 89.12 193 THR A C 1
ATOM 1509 O O . THR A 1 193 ? 5.614 0.632 13.836 1.00 89.12 193 THR A O 1
ATOM 1512 N N . ALA A 1 194 ? 7.704 -0.223 13.789 1.00 92.19 194 ALA A N 1
ATOM 1513 C CA . ALA A 1 194 ? 7.321 -1.579 14.172 1.00 92.19 194 ALA A CA 1
ATOM 1514 C C . ALA A 1 194 ? 6.471 -1.587 15.463 1.00 92.19 194 ALA A C 1
ATOM 1516 O O . ALA A 1 194 ? 6.899 -1.014 16.471 1.00 92.19 194 ALA A O 1
ATOM 1517 N N . PRO A 1 195 ? 5.291 -2.235 15.462 1.00 94.75 195 PRO A N 1
ATOM 1518 C CA . PRO A 1 195 ? 4.409 -2.247 16.623 1.00 94.75 195 PRO A CA 1
ATOM 1519 C C . PRO A 1 195 ? 4.939 -3.153 17.742 1.00 94.75 195 PRO A C 1
ATOM 1521 O O . PRO A 1 195 ? 5.559 -4.194 17.489 1.00 94.75 195 PRO A O 1
ATOM 1524 N N . GLY A 1 196 ? 4.648 -2.762 18.985 1.00 93.81 196 GLY A N 1
ATOM 1525 C CA . GLY A 1 196 ? 4.927 -3.516 20.210 1.00 93.81 196 GLY A CA 1
ATOM 1526 C C . GLY A 1 196 ? 3.674 -4.237 20.703 1.00 93.81 196 GLY A C 1
ATOM 1527 O O . GLY A 1 196 ? 3.080 -5.017 19.962 1.00 93.81 196 GLY A O 1
ATOM 1528 N N . GLU A 1 197 ? 3.252 -3.965 21.939 1.00 95.25 197 GLU A N 1
ATOM 1529 C CA . GLU A 1 197 ? 1.932 -4.380 22.452 1.00 95.25 197 GLU A CA 1
ATOM 1530 C C . GLU A 1 197 ? 0.785 -3.617 21.770 1.00 95.25 197 GLU A C 1
ATOM 1532 O O . GLU A 1 197 ? -0.304 -4.153 21.586 1.00 95.25 197 GLU A O 1
ATOM 1537 N N . THR A 1 198 ? 1.061 -2.388 21.335 1.00 96.75 198 THR A N 1
ATOM 1538 C CA . THR A 1 198 ? 0.159 -1.509 20.587 1.00 96.75 198 THR A CA 1
ATOM 1539 C C . THR A 1 198 ? 0.779 -1.106 19.250 1.00 96.75 198 THR A C 1
ATOM 1541 O O . THR A 1 198 ? 1.987 -1.256 19.022 1.00 96.75 198 THR A O 1
ATOM 1544 N N . ALA A 1 199 ? -0.069 -0.619 18.346 1.00 97.25 199 ALA A N 1
ATOM 1545 C CA . ALA A 1 199 ? 0.329 -0.021 17.081 1.00 97.25 199 ALA A CA 1
ATOM 1546 C C . ALA A 1 199 ? 0.394 1.509 17.196 1.00 97.25 199 ALA A C 1
ATOM 1548 O O . ALA A 1 199 ? -0.297 2.117 18.015 1.00 97.25 199 ALA A O 1
ATOM 1549 N N . ALA A 1 200 ? 1.213 2.128 16.345 1.00 96.38 200 ALA A N 1
ATOM 1550 C CA . ALA A 1 200 ? 1.367 3.577 16.290 1.00 96.38 200 ALA A CA 1
ATOM 1551 C C . ALA A 1 200 ? 0.789 4.143 14.990 1.00 96.38 200 ALA A C 1
ATOM 1553 O O . ALA A 1 200 ? 1.132 3.683 13.900 1.00 96.38 200 ALA A O 1
ATOM 1554 N N . LEU A 1 201 ? -0.067 5.152 15.127 1.00 98.12 201 LEU A N 1
ATOM 1555 C CA . LEU A 1 201 ? -0.563 6.022 14.072 1.00 98.12 201 LEU A CA 1
ATOM 1556 C C . LEU A 1 201 ? 0.323 7.258 13.971 1.00 98.12 201 LEU A C 1
ATOM 1558 O O . LEU A 1 201 ? 0.521 7.987 14.946 1.00 98.12 201 LEU A O 1
ATOM 1562 N N . GLU A 1 202 ? 0.769 7.548 12.760 1.00 97.94 202 GLU A N 1
ATOM 1563 C CA . GLU A 1 202 ? 1.501 8.760 12.430 1.00 97.94 202 GLU A CA 1
ATOM 1564 C C . GLU A 1 202 ? 0.760 9.556 11.354 1.00 97.94 202 GLU A C 1
ATOM 1566 O O . GLU A 1 202 ? 0.089 8.996 10.485 1.00 97.94 202 GLU A O 1
ATOM 1571 N N . ARG A 1 203 ? 0.903 10.881 11.391 1.00 97.38 203 ARG A N 1
ATOM 1572 C CA . ARG A 1 203 ? 0.400 11.808 10.375 1.00 97.38 203 ARG A CA 1
ATOM 1573 C C . ARG A 1 203 ? 1.551 12.331 9.530 1.00 97.38 203 ARG A C 1
ATOM 1575 O O . ARG A 1 203 ? 2.610 12.674 10.053 1.00 97.38 203 ARG A O 1
ATOM 1582 N N . SER A 1 204 ? 1.333 12.443 8.224 1.00 97.62 204 SER A N 1
ATOM 1583 C CA . SER A 1 204 ? 2.311 13.034 7.319 1.00 97.62 204 SER A CA 1
ATOM 1584 C C . SER A 1 204 ? 2.422 14.544 7.522 1.00 97.62 204 SER A C 1
ATOM 1586 O O . SER A 1 204 ? 1.434 15.268 7.652 1.00 97.62 204 SER A O 1
ATOM 1588 N N . LYS A 1 205 ? 3.657 15.038 7.472 1.00 97.19 205 LYS A N 1
ATOM 1589 C CA . LYS A 1 205 ? 4.003 16.462 7.437 1.00 97.19 205 LYS A CA 1
ATOM 1590 C C . LYS A 1 205 ? 4.404 16.938 6.042 1.00 97.19 205 LYS A C 1
ATOM 1592 O O . LYS A 1 205 ? 4.856 18.078 5.902 1.00 97.19 205 LYS A O 1
ATOM 1597 N N . GLY A 1 206 ? 4.209 16.109 5.017 1.00 95.81 206 GLY A N 1
ATOM 1598 C CA . GLY A 1 206 ? 4.662 16.358 3.651 1.00 95.81 206 GLY A CA 1
ATOM 1599 C C . GLY A 1 206 ? 6.006 15.701 3.354 1.00 95.81 206 GLY A C 1
ATOM 1600 O O . GLY A 1 206 ? 6.937 15.821 4.152 1.00 95.81 206 GLY A O 1
ATOM 1601 N N . GLY A 1 207 ? 6.108 15.037 2.198 1.00 94.62 207 GLY A N 1
ATOM 1602 C CA . GLY A 1 207 ? 7.248 14.162 1.896 1.00 94.62 207 GLY A CA 1
ATOM 1603 C C . GLY A 1 207 ? 7.353 13.014 2.908 1.00 94.62 207 GLY A C 1
ATOM 1604 O O . GLY A 1 207 ? 6.425 12.791 3.684 1.00 94.62 207 GLY A O 1
ATOM 1605 N N . TRP A 1 208 ? 8.473 12.289 2.931 1.00 95.56 208 TRP A N 1
ATOM 1606 C CA . TRP A 1 208 ? 8.696 11.200 3.893 1.00 95.56 208 TRP A CA 1
ATOM 1607 C C . TRP A 1 208 ? 9.065 11.727 5.288 1.00 95.56 208 TRP A C 1
ATOM 1609 O O . TRP A 1 208 ? 10.187 11.598 5.769 1.00 95.56 208 TRP A O 1
ATOM 1619 N N . ASN A 1 209 ? 8.116 12.415 5.916 1.00 96.19 209 ASN A N 1
ATOM 1620 C CA . ASN A 1 209 ? 8.256 13.038 7.223 1.00 96.19 209 ASN A CA 1
ATOM 1621 C C . ASN A 1 209 ? 6.943 12.882 7.983 1.00 96.19 209 ASN A C 1
ATOM 1623 O O . ASN A 1 209 ? 5.892 13.328 7.516 1.00 96.19 209 ASN A O 1
ATOM 1627 N N . TRP A 1 210 ? 7.021 12.266 9.154 1.00 96.81 210 TRP A N 1
ATOM 1628 C CA . TRP A 1 210 ? 5.871 11.783 9.901 1.00 96.81 210 TRP A CA 1
ATOM 1629 C C . TRP A 1 210 ? 5.947 12.264 11.350 1.00 96.81 210 TRP A C 1
ATOM 1631 O O . TRP A 1 210 ? 7.035 12.464 11.893 1.00 96.81 210 TRP A O 1
ATOM 1641 N N . GLU A 1 211 ? 4.793 12.501 11.966 1.00 96.44 211 GLU A N 1
ATOM 1642 C CA . GLU A 1 211 ? 4.687 12.816 13.391 1.00 96.44 211 GLU A CA 1
ATOM 1643 C C . GLU A 1 211 ? 3.682 11.892 14.089 1.00 96.44 211 GLU A C 1
ATOM 1645 O O . GLU A 1 211 ? 2.652 11.569 13.489 1.00 96.44 211 GLU A O 1
ATOM 1650 N N . PRO A 1 212 ? 3.935 11.487 15.346 1.00 97.06 212 PRO A N 1
ATOM 1651 C CA . PRO A 1 212 ? 3.008 10.647 16.098 1.00 97.06 212 PRO A CA 1
ATOM 1652 C C . PRO A 1 212 ? 1.643 11.315 16.305 1.00 97.06 212 PRO A C 1
ATOM 1654 O O . PRO A 1 212 ? 1.561 12.516 16.570 1.00 97.06 212 PRO A O 1
ATOM 1657 N N . VAL A 1 213 ? 0.578 10.518 16.221 1.00 96.81 213 VAL A N 1
ATOM 1658 C CA . VAL A 1 213 ? -0.806 10.914 16.533 1.00 96.81 213 VAL A CA 1
ATOM 1659 C C . VAL A 1 213 ? -1.339 10.116 17.717 1.00 96.81 213 VAL A C 1
ATOM 1661 O O . VAL A 1 213 ? -1.921 10.697 18.627 1.00 96.81 213 VAL A O 1
ATOM 1664 N N . ASP A 1 214 ? -1.142 8.799 17.689 1.00 96.25 214 ASP A N 1
ATOM 1665 C CA . ASP A 1 214 ? -1.627 7.857 18.698 1.00 96.25 214 ASP A CA 1
ATOM 1666 C C . ASP A 1 214 ? -0.674 6.658 18.735 1.00 96.25 214 ASP A C 1
ATOM 1668 O O . ASP A 1 214 ? -0.394 6.078 17.690 1.00 96.25 214 ASP A O 1
ATOM 1672 N N . ASP A 1 215 ? -0.140 6.301 19.899 1.00 95.69 215 ASP A N 1
ATOM 1673 C CA . ASP A 1 215 ? 0.757 5.153 20.081 1.00 95.69 215 ASP A CA 1
ATOM 1674 C C . ASP A 1 215 ? 0.086 3.978 20.815 1.00 95.69 215 ASP A C 1
ATOM 1676 O O . ASP A 1 215 ? 0.740 2.981 21.125 1.00 95.69 215 ASP A O 1
ATOM 1680 N N . GLN A 1 216 ? -1.223 4.073 21.073 1.00 96.50 216 GLN A N 1
ATOM 1681 C CA . GLN A 1 216 ? -2.017 3.086 21.806 1.00 96.50 216 GLN A CA 1
ATOM 1682 C C . GLN A 1 216 ? -3.073 2.407 20.925 1.00 96.50 216 GLN A C 1
ATOM 1684 O O . GLN A 1 216 ? -4.079 1.900 21.433 1.00 96.50 216 GLN A O 1
ATOM 1689 N N . LEU A 1 217 ? -2.874 2.364 19.601 1.00 97.81 217 LEU A N 1
ATOM 1690 C CA . LEU A 1 217 ? -3.830 1.686 18.733 1.00 97.81 217 LEU A CA 1
ATOM 1691 C C . LEU A 1 217 ? -3.873 0.191 19.049 1.00 97.81 217 LEU A C 1
ATOM 1693 O O . LEU A 1 217 ? -2.850 -0.499 19.097 1.00 97.81 217 LEU A O 1
ATOM 1697 N N . ARG A 1 218 ? -5.094 -0.320 19.217 1.00 97.50 218 ARG A N 1
ATOM 1698 C CA . ARG A 1 218 ? -5.327 -1.751 19.387 1.00 97.50 218 ARG A CA 1
ATOM 1699 C C . ARG A 1 218 ? -5.149 -2.450 18.051 1.00 97.50 218 ARG A C 1
ATOM 1701 O O . ARG A 1 218 ? -5.673 -2.004 17.028 1.00 97.50 218 ARG A O 1
ATOM 1708 N N . TYR A 1 219 ? -4.484 -3.591 18.092 1.00 97.62 219 TYR A N 1
ATOM 1709 C CA . TYR A 1 219 ? -4.417 -4.497 16.965 1.00 97.62 219 TYR A CA 1
ATOM 1710 C C . TYR A 1 219 ? -4.426 -5.947 17.443 1.00 97.62 219 TYR A C 1
ATOM 1712 O O . TYR A 1 219 ? -4.148 -6.223 18.610 1.00 97.62 219 TYR A O 1
ATOM 1720 N N . ALA A 1 220 ? -4.776 -6.865 16.552 1.00 97.94 220 ALA A N 1
ATOM 1721 C CA . ALA A 1 220 ? -4.745 -8.298 16.811 1.00 97.94 220 ALA A CA 1
ATOM 1722 C C . ALA A 1 220 ? -4.066 -9.019 15.647 1.00 97.94 220 ALA A C 1
ATOM 1724 O O . ALA A 1 220 ? -4.226 -8.616 14.495 1.00 97.94 220 ALA A O 1
ATOM 1725 N N . VAL A 1 221 ? -3.321 -10.079 15.961 1.00 98.06 221 VAL A N 1
ATOM 1726 C CA . VAL A 1 221 ? -2.658 -10.951 14.984 1.00 98.06 221 VAL A CA 1
ATOM 1727 C C . VAL A 1 221 ? -2.946 -12.394 15.359 1.00 98.06 221 VAL A C 1
ATOM 1729 O O . VAL A 1 221 ? -2.755 -12.773 16.514 1.00 98.06 221 VAL A O 1
ATOM 1732 N N . SER A 1 222 ? -3.384 -13.195 14.393 1.00 98.19 222 SER A N 1
ATOM 1733 C CA . SER A 1 222 ? -3.613 -14.628 14.575 1.00 98.19 222 SER A CA 1
ATOM 1734 C C . SER A 1 222 ? -3.386 -15.355 13.256 1.00 98.19 222 SER A C 1
ATOM 1736 O O . SER A 1 222 ? -4.098 -15.108 12.281 1.00 98.19 222 SER A O 1
ATOM 1738 N N . GLY A 1 223 ? -2.368 -16.221 13.215 1.00 98.50 223 GLY A N 1
ATOM 1739 C CA . GLY A 1 223 ? -1.943 -16.911 11.994 1.00 98.50 223 GLY A CA 1
ATOM 1740 C C . GLY A 1 223 ? -1.669 -15.925 10.859 1.00 98.50 223 GLY A C 1
ATOM 1741 O O . GLY A 1 223 ? -0.809 -15.052 10.973 1.00 98.50 223 GLY A O 1
ATOM 1742 N N . ASN A 1 224 ? -2.444 -16.032 9.785 1.00 98.62 224 ASN A N 1
ATOM 1743 C CA . ASN A 1 224 ? -2.340 -15.206 8.588 1.00 98.62 224 ASN A CA 1
ATOM 1744 C C . ASN A 1 224 ? -3.186 -13.918 8.617 1.00 98.62 224 ASN A C 1
ATOM 1746 O O . ASN A 1 224 ? -3.405 -13.317 7.571 1.00 98.62 224 ASN A O 1
ATOM 1750 N N . LYS A 1 225 ? -3.719 -13.507 9.775 1.00 98.75 225 LYS A N 1
ATOM 1751 C CA . LYS A 1 225 ? -4.674 -12.390 9.887 1.00 98.75 225 LYS A CA 1
ATOM 1752 C C . LYS A 1 225 ? -4.158 -11.292 10.797 1.00 98.75 225 LYS A C 1
ATOM 1754 O O . LYS A 1 225 ? -3.695 -11.573 11.904 1.00 98.75 225 LYS A O 1
ATOM 1759 N N . LEU A 1 226 ? -4.343 -10.046 10.374 1.00 98.69 226 LEU A N 1
ATOM 1760 C CA . LEU A 1 226 ? -4.086 -8.847 11.162 1.00 98.69 226 LEU A CA 1
ATOM 1761 C C . LEU A 1 226 ? -5.292 -7.910 11.128 1.00 98.69 226 LEU A C 1
ATOM 1763 O O . LEU A 1 226 ? -5.870 -7.663 10.071 1.00 98.69 226 LEU A O 1
ATOM 1767 N N . VAL A 1 227 ? -5.645 -7.360 12.291 1.00 98.75 227 VAL A N 1
ATOM 1768 C CA . VAL A 1 227 ? -6.693 -6.341 12.430 1.00 98.75 227 VAL A CA 1
ATOM 1769 C C . VAL A 1 227 ? -6.153 -5.124 13.156 1.00 98.75 227 VAL A C 1
ATOM 1771 O O . VAL A 1 227 ? -5.637 -5.264 14.260 1.00 98.75 227 VAL A O 1
ATOM 1774 N N . LEU A 1 228 ? -6.329 -3.937 12.575 1.00 98.69 228 LEU A N 1
ATOM 1775 C CA . LEU A 1 228 ? -6.097 -2.640 13.218 1.00 98.69 228 LEU A CA 1
ATOM 1776 C C . LEU A 1 228 ? -7.430 -1.996 13.597 1.00 98.69 228 LEU A C 1
ATOM 1778 O O . LEU A 1 228 ? -8.354 -1.965 12.783 1.00 98.69 228 LEU A O 1
ATOM 1782 N N . VAL A 1 229 ? -7.506 -1.422 14.799 1.00 98.50 229 VAL A N 1
ATOM 1783 C CA . VAL A 1 229 ? -8.650 -0.616 15.244 1.00 98.50 229 VAL A CA 1
ATOM 1784 C C . VAL A 1 229 ? -8.224 0.839 15.352 1.00 98.50 229 VAL A C 1
ATOM 1786 O O . VAL A 1 229 ? -7.392 1.183 16.191 1.00 98.50 229 VAL A O 1
ATOM 1789 N N . ILE A 1 230 ? -8.806 1.696 14.515 1.00 98.50 230 ILE A N 1
ATOM 1790 C CA . ILE A 1 230 ? -8.437 3.109 14.428 1.00 98.50 230 ILE A CA 1
ATOM 1791 C C . ILE A 1 230 ? -9.632 3.974 14.836 1.00 98.50 230 ILE A C 1
ATOM 1793 O O . ILE A 1 230 ? -10.653 3.954 14.140 1.00 98.50 230 ILE A O 1
ATOM 1797 N N . PRO A 1 231 ? -9.527 4.773 15.913 1.00 97.88 231 PRO A N 1
ATOM 1798 C CA . PRO A 1 231 ? -10.559 5.740 16.253 1.00 97.88 231 PRO A CA 1
ATOM 1799 C C . PRO A 1 231 ? -10.746 6.749 15.119 1.00 97.88 231 PRO A C 1
ATOM 1801 O O . PRO A 1 231 ? -9.787 7.357 14.638 1.00 97.88 231 PRO A O 1
ATOM 1804 N N . ARG A 1 232 ? -11.996 6.988 14.717 1.00 96.56 232 ARG A N 1
ATOM 1805 C CA . ARG A 1 232 ? -12.338 7.952 13.654 1.00 96.56 232 ARG A CA 1
ATOM 1806 C C . ARG A 1 232 ? -11.805 9.350 13.965 1.00 96.56 232 ARG A C 1
ATOM 1808 O O . ARG A 1 232 ? -11.273 10.028 13.087 1.00 96.56 232 ARG A O 1
ATOM 1815 N N . SER A 1 233 ? -11.861 9.742 15.239 1.00 95.50 233 SER A N 1
ATOM 1816 C CA . SER A 1 233 ? -11.333 11.017 15.727 1.00 95.50 233 SER A CA 1
ATOM 1817 C C . SER A 1 233 ? -9.831 11.176 15.492 1.00 95.50 233 SER A C 1
ATOM 1819 O O . SER A 1 233 ? -9.387 12.287 15.207 1.00 95.50 233 SER A O 1
ATOM 1821 N N . SER A 1 234 ? -9.053 10.091 15.553 1.00 96.25 234 SER A N 1
ATOM 1822 C CA . SER A 1 234 ? -7.605 10.124 15.301 1.00 96.25 234 SER A CA 1
ATOM 1823 C C . SER A 1 234 ? -7.288 10.406 13.825 1.00 96.25 234 SER A C 1
ATOM 1825 O O . SER A 1 234 ? -6.239 10.966 13.509 1.00 96.25 234 SER A O 1
ATOM 1827 N N . LEU A 1 235 ? -8.232 10.116 12.921 1.00 95.88 235 LEU A N 1
ATOM 1828 C CA . LEU A 1 235 ? -8.175 10.480 11.501 1.00 95.88 235 LEU A CA 1
ATOM 1829 C C . LEU A 1 235 ? -8.846 11.832 11.192 1.00 95.88 235 LEU A C 1
ATOM 1831 O O . LEU A 1 235 ? -8.989 12.197 10.027 1.00 95.88 235 LEU A O 1
ATOM 1835 N N . GLY A 1 236 ? -9.281 12.574 12.217 1.00 93.44 236 GLY A N 1
ATOM 1836 C CA . GLY A 1 236 ? -10.006 13.835 12.046 1.00 93.44 236 GLY A CA 1
ATOM 1837 C C . GLY A 1 236 ? -11.416 13.670 11.472 1.00 93.44 236 GLY A C 1
ATOM 1838 O O . GLY A 1 236 ? -11.944 14.616 10.893 1.00 93.44 236 GLY A O 1
ATOM 1839 N N . ILE A 1 237 ? -12.013 12.484 11.612 1.00 93.69 237 ILE A N 1
ATOM 1840 C CA . ILE A 1 237 ? -13.337 12.151 11.085 1.00 93.69 237 ILE A CA 1
ATOM 1841 C C . ILE A 1 237 ? -14.347 12.121 12.239 1.00 93.69 237 ILE A C 1
ATOM 1843 O O . ILE A 1 237 ? -14.145 11.435 13.244 1.00 93.69 237 ILE A O 1
ATOM 1847 N N . GLY A 1 238 ? -15.452 12.855 12.097 1.00 92.19 238 GLY A N 1
ATOM 1848 C CA . GLY A 1 238 ? -16.551 12.869 13.056 1.00 92.19 238 GLY A CA 1
ATOM 1849 C C . GLY A 1 238 ? -17.320 11.547 13.094 1.00 92.19 238 GLY A C 1
ATOM 1850 O O . GLY A 1 238 ? -17.245 10.726 12.178 1.00 92.19 238 GLY A O 1
ATOM 1851 N N . ARG A 1 239 ? -18.087 11.325 14.165 1.00 91.31 239 ARG A N 1
ATOM 1852 C CA . ARG A 1 239 ? -18.868 10.087 14.362 1.00 91.31 239 ARG A CA 1
ATOM 1853 C C . ARG A 1 239 ? -19.959 9.885 13.306 1.00 91.31 239 ARG A C 1
ATOM 1855 O O . ARG A 1 239 ? -20.192 8.762 12.871 1.00 91.31 239 ARG A O 1
ATOM 1862 N N . ASP A 1 240 ? -20.572 10.984 12.876 1.00 88.31 240 ASP A N 1
ATOM 1863 C CA . ASP A 1 240 ? -21.689 10.995 11.924 1.00 88.31 240 ASP A CA 1
ATOM 1864 C C . ASP A 1 240 ? -21.248 11.282 10.481 1.00 88.31 240 ASP A C 1
ATOM 1866 O O . ASP A 1 240 ? -22.071 11.297 9.567 1.00 88.31 240 ASP A O 1
ATOM 1870 N N . ASP A 1 241 ? -19.950 11.511 10.262 1.00 90.38 241 ASP A N 1
ATOM 1871 C CA . ASP A 1 241 ? -19.432 11.833 8.937 1.00 90.38 241 ASP A CA 1
ATOM 1872 C C . ASP A 1 241 ? -19.478 10.607 8.019 1.00 90.38 241 ASP A C 1
ATOM 1874 O O . ASP A 1 241 ? -19.118 9.488 8.396 1.00 90.38 241 ASP A O 1
ATOM 1878 N N . ALA A 1 242 ? -19.875 10.823 6.771 1.00 90.94 242 ALA A N 1
ATOM 1879 C CA . ALA A 1 242 ? -19.762 9.806 5.740 1.00 90.94 242 ALA A CA 1
ATOM 1880 C C . ALA A 1 242 ? -18.282 9.454 5.500 1.00 90.94 242 ALA A C 1
ATOM 1882 O O . ALA A 1 242 ? -17.432 10.344 5.394 1.00 90.94 242 ALA A O 1
ATOM 1883 N N . LEU A 1 243 ? -17.958 8.163 5.387 1.00 93.00 243 LEU A N 1
ATOM 1884 C CA . LEU A 1 243 ? -16.579 7.736 5.154 1.00 93.00 243 LEU A CA 1
ATOM 1885 C C . LEU A 1 243 ? -16.279 7.672 3.663 1.00 93.00 243 LEU A C 1
ATOM 1887 O O . LEU A 1 243 ? -17.021 7.066 2.895 1.00 93.00 243 LEU A O 1
ATOM 1891 N N . LYS A 1 244 ? -15.143 8.249 3.273 1.00 93.38 244 LYS A N 1
ATOM 1892 C CA . LYS A 1 244 ? -14.484 8.014 1.988 1.00 93.38 244 LYS A CA 1
ATOM 1893 C C . LYS A 1 244 ? -12.980 7.975 2.228 1.00 93.38 244 LYS A C 1
ATOM 1895 O O . LYS A 1 244 ? -12.364 9.009 2.484 1.00 93.38 244 LYS A O 1
ATOM 1900 N N . ILE A 1 245 ? -12.419 6.776 2.184 1.00 95.44 245 ILE A N 1
ATOM 1901 C CA . ILE A 1 245 ? -11.043 6.483 2.567 1.00 95.44 245 ILE A CA 1
ATOM 1902 C C . ILE A 1 245 ? -10.375 5.726 1.425 1.00 95.44 245 ILE A C 1
ATOM 1904 O O . ILE A 1 245 ? -10.863 4.689 0.984 1.00 95.44 245 ILE A O 1
ATOM 1908 N N . GLU A 1 246 ? -9.249 6.245 0.957 1.00 97.19 246 GLU A N 1
ATOM 1909 C CA . GLU A 1 246 ? -8.322 5.496 0.115 1.00 97.19 246 GLU A CA 1
ATOM 1910 C C . GLU A 1 246 ? -7.273 4.851 1.024 1.00 97.19 246 GLU A C 1
ATOM 1912 O O . GLU A 1 246 ? -6.752 5.513 1.922 1.00 97.19 246 GLU A O 1
ATOM 1917 N N . PHE A 1 247 ? -6.967 3.572 0.827 1.00 98.56 247 PHE A N 1
ATOM 1918 C CA . PHE A 1 247 ? -5.984 2.883 1.658 1.00 98.56 247 PHE A CA 1
ATOM 1919 C C . PHE A 1 247 ? -5.151 1.870 0.875 1.00 98.56 247 PHE A C 1
ATOM 1921 O O . PHE A 1 247 ? -5.562 1.379 -0.182 1.00 98.56 247 PHE A O 1
ATOM 1928 N N . LYS A 1 248 ? -3.981 1.566 1.439 1.00 98.50 248 LYS A N 1
ATOM 1929 C CA . LYS A 1 248 ? -3.005 0.608 0.924 1.00 98.50 248 LYS A CA 1
ATOM 1930 C C . LYS A 1 248 ? -2.317 -0.108 2.076 1.00 98.50 248 LYS A C 1
ATOM 1932 O O . LYS A 1 248 ? -1.934 0.534 3.053 1.00 98.50 248 LYS A O 1
ATOM 1937 N N . TRP A 1 249 ? -2.103 -1.403 1.910 1.00 98.69 249 TRP A N 1
ATOM 1938 C CA . TRP A 1 249 ? -1.212 -2.186 2.754 1.00 98.69 249 TRP A CA 1
ATOM 1939 C C . TRP A 1 249 ? 0.145 -2.367 2.085 1.00 98.69 249 TRP A C 1
ATOM 1941 O O . TRP A 1 249 ? 0.237 -2.404 0.861 1.00 98.69 249 TRP A O 1
ATOM 1951 N N . ALA A 1 250 ? 1.188 -2.446 2.899 1.00 98.25 250 ALA A N 1
ATOM 1952 C CA . ALA A 1 250 ? 2.558 -2.659 2.469 1.00 98.25 250 ALA A CA 1
ATOM 1953 C C . ALA A 1 250 ? 3.309 -3.478 3.519 1.00 98.25 250 ALA A C 1
ATOM 1955 O O . ALA A 1 250 ? 3.227 -3.169 4.707 1.00 98.25 250 ALA A O 1
ATOM 1956 N N . ASP A 1 251 ? 4.085 -4.469 3.105 1.00 98.06 251 ASP A N 1
ATOM 1957 C CA . ASP A 1 251 ? 4.970 -5.218 3.988 1.00 98.06 251 ASP A CA 1
ATOM 1958 C C . ASP A 1 251 ? 6.387 -5.268 3.423 1.00 98.06 251 ASP A C 1
ATOM 1960 O O . ASP A 1 251 ? 6.592 -5.583 2.261 1.00 98.06 251 ASP A O 1
ATOM 1964 N N . ASN A 1 252 ? 7.373 -4.954 4.261 1.00 96.50 252 ASN A N 1
ATOM 1965 C CA . ASN A 1 252 ? 8.803 -5.051 3.965 1.00 96.50 252 ASN A CA 1
ATOM 1966 C C . ASN A 1 252 ? 9.282 -4.296 2.706 1.00 96.50 252 ASN A C 1
ATOM 1968 O O . ASN A 1 252 ? 10.241 -4.694 2.046 1.00 96.50 252 ASN A O 1
ATOM 1972 N N . VAL A 1 253 ? 8.632 -3.176 2.381 1.00 95.00 253 VAL A N 1
ATOM 1973 C CA . VAL A 1 253 ? 8.981 -2.321 1.229 1.00 95.00 253 VAL A CA 1
ATOM 1974 C C . VAL A 1 253 ? 10.298 -1.551 1.452 1.00 95.00 253 VAL A C 1
ATOM 1976 O O . VAL A 1 253 ? 10.916 -1.063 0.502 1.00 95.00 253 VAL A O 1
ATOM 1979 N N . CYS A 1 254 ? 10.763 -1.439 2.703 1.00 91.81 254 CYS A N 1
ATOM 1980 C CA . CYS A 1 254 ? 12.015 -0.760 3.058 1.00 91.81 254 CYS A CA 1
ATOM 1981 C C . CYS A 1 254 ? 12.044 0.732 2.658 1.00 91.81 254 CYS A C 1
ATOM 1983 O O . CYS A 1 254 ? 13.054 1.253 2.180 1.00 91.81 254 CYS A O 1
ATOM 1985 N N . LEU A 1 255 ? 10.934 1.450 2.874 1.00 94.44 255 LEU A N 1
ATOM 1986 C CA . LEU A 1 255 ? 10.812 2.879 2.543 1.00 94.44 255 LEU A CA 1
ATOM 1987 C C . LEU A 1 255 ? 11.764 3.779 3.346 1.00 94.44 255 LEU A C 1
ATOM 1989 O O . LEU A 1 255 ? 12.149 4.834 2.856 1.00 94.44 255 LEU A O 1
ATOM 1993 N N . ASP A 1 256 ? 12.182 3.365 4.542 1.00 91.56 256 ASP A N 1
ATOM 1994 C CA . ASP A 1 256 ? 13.167 4.096 5.352 1.00 91.56 256 ASP A CA 1
ATOM 1995 C C . ASP A 1 256 ? 14.629 3.822 4.937 1.00 91.56 256 ASP A C 1
ATOM 1997 O O . ASP A 1 256 ? 15.542 4.441 5.483 1.00 91.56 256 ASP A O 1
ATOM 2001 N N . ALA A 1 257 ? 14.878 2.896 4.001 1.00 86.25 257 ALA A N 1
ATOM 2002 C CA . ALA A 1 257 ? 16.235 2.517 3.614 1.00 86.25 257 ALA A CA 1
ATOM 2003 C C . ALA A 1 257 ? 16.944 3.615 2.804 1.00 86.25 257 ALA A C 1
ATOM 2005 O O . ALA A 1 257 ? 16.369 4.190 1.878 1.00 86.25 257 ALA A O 1
ATOM 2006 N N . ASP A 1 258 ? 18.220 3.839 3.128 1.00 81.12 258 ASP A N 1
ATOM 2007 C CA . ASP A 1 258 ? 19.145 4.683 2.368 1.00 81.12 258 ASP A CA 1
ATOM 2008 C C . ASP A 1 258 ? 19.893 3.832 1.329 1.00 81.12 258 ASP A C 1
ATOM 2010 O O . ASP A 1 258 ? 21.001 3.349 1.554 1.00 81.12 258 ASP A O 1
ATOM 2014 N N . ASP A 1 259 ? 19.226 3.582 0.206 1.00 83.38 259 ASP A N 1
ATOM 2015 C CA . ASP A 1 259 ? 19.705 2.778 -0.926 1.00 83.38 259 ASP A CA 1
ATOM 2016 C C . ASP A 1 259 ? 20.040 3.633 -2.161 1.00 83.38 259 ASP A C 1
ATOM 2018 O O . ASP A 1 259 ? 20.124 3.132 -3.280 1.00 83.38 259 ASP A O 1
ATOM 2022 N N . GLY A 1 260 ? 20.246 4.940 -1.964 1.00 84.44 260 GLY A N 1
ATOM 2023 C CA . GLY A 1 260 ? 20.572 5.884 -3.035 1.00 84.44 260 GLY A CA 1
ATOM 2024 C C . GLY A 1 260 ? 19.365 6.467 -3.780 1.00 84.44 260 GLY A C 1
ATOM 2025 O O . GLY A 1 260 ? 19.556 7.393 -4.569 1.00 84.44 260 GLY A O 1
ATOM 2026 N N . TYR A 1 261 ? 18.139 6.008 -3.497 1.00 85.38 261 TYR A N 1
ATOM 2027 C CA . TYR A 1 261 ? 16.894 6.594 -4.030 1.00 85.38 261 TYR A CA 1
ATOM 2028 C C . TYR A 1 261 ? 16.188 7.538 -3.045 1.00 85.38 261 TYR A C 1
ATOM 2030 O O . TYR A 1 261 ? 15.258 8.252 -3.417 1.00 85.38 261 TYR A O 1
ATOM 2038 N N . GLY A 1 262 ? 16.680 7.601 -1.806 1.00 86.81 262 GLY A N 1
ATOM 2039 C CA . GLY A 1 262 ? 16.127 8.429 -0.741 1.00 86.81 262 GLY A CA 1
ATOM 2040 C C . GLY A 1 262 ? 14.972 7.758 0.007 1.00 86.81 262 GLY A C 1
ATOM 2041 O O . GLY A 1 262 ? 14.332 6.816 -0.463 1.00 86.81 262 GLY A O 1
ATOM 2042 N N . ALA A 1 263 ? 14.715 8.253 1.217 1.00 93.00 263 ALA A N 1
ATOM 2043 C CA . ALA A 1 263 ? 13.649 7.733 2.060 1.00 93.00 263 ALA A CA 1
ATOM 2044 C C . ALA A 1 263 ? 12.261 8.122 1.517 1.00 93.00 263 ALA A C 1
ATOM 2046 O O . ALA A 1 263 ? 12.039 9.255 1.082 1.00 93.00 263 ALA A O 1
ATOM 2047 N N . GLY A 1 264 ? 11.324 7.177 1.575 1.00 94.88 264 GLY A N 1
ATOM 2048 C CA . GLY A 1 264 ? 9.960 7.312 1.064 1.00 94.88 264 GLY A CA 1
ATOM 2049 C C . GLY A 1 264 ? 9.859 7.384 -0.451 1.00 94.88 264 GLY A C 1
ATOM 2050 O O . GLY A 1 264 ? 8.914 7.977 -0.969 1.00 94.88 264 GLY A O 1
ATOM 2051 N N . ASP A 1 265 ? 10.817 6.805 -1.164 1.00 94.81 265 ASP A N 1
ATOM 2052 C CA . ASP A 1 265 ? 10.704 6.603 -2.599 1.00 94.81 265 ASP A CA 1
ATOM 2053 C C . ASP A 1 265 ? 9.544 5.645 -2.924 1.00 94.81 265 ASP A C 1
ATOM 2055 O O . ASP A 1 265 ? 9.569 4.453 -2.611 1.00 94.81 265 ASP A O 1
ATOM 2059 N N . ILE A 1 266 ? 8.508 6.192 -3.562 1.00 94.62 266 ILE A N 1
ATOM 2060 C CA . ILE A 1 266 ? 7.256 5.491 -3.852 1.00 94.62 266 ILE A CA 1
ATOM 2061 C C . ILE A 1 266 ? 7.429 4.342 -4.846 1.00 94.62 266 ILE A C 1
ATOM 2063 O O . ILE A 1 266 ? 6.628 3.408 -4.844 1.00 94.62 266 ILE A O 1
ATOM 2067 N N . LEU A 1 267 ? 8.469 4.371 -5.686 1.00 94.88 267 LEU A N 1
ATOM 2068 C CA . LEU A 1 267 ? 8.703 3.316 -6.671 1.00 94.88 267 LEU A CA 1
ATOM 2069 C C . LEU A 1 267 ? 9.128 1.991 -6.031 1.00 94.88 267 LEU A C 1
ATOM 2071 O O . LEU A 1 267 ? 8.994 0.946 -6.666 1.00 94.88 267 LEU A O 1
ATOM 2075 N N . LYS A 1 268 ? 9.522 1.996 -4.751 1.00 94.75 268 LYS A N 1
ATOM 2076 C CA . LYS A 1 268 ? 9.742 0.764 -3.980 1.00 94.75 268 LYS A CA 1
ATOM 2077 C C . LYS A 1 268 ? 8.488 -0.112 -3.894 1.00 94.75 268 LYS A C 1
ATOM 2079 O O . LYS A 1 268 ? 8.631 -1.318 -3.746 1.00 94.75 268 LYS A O 1
ATOM 2084 N N . PHE A 1 269 ? 7.287 0.443 -4.098 1.00 95.88 269 PHE A N 1
ATOM 2085 C CA . PHE A 1 269 ? 6.035 -0.322 -4.240 1.00 95.88 269 PHE A CA 1
ATOM 2086 C C . PHE A 1 269 ? 5.999 -1.281 -5.441 1.00 95.88 269 PHE A C 1
ATOM 2088 O O . PHE A 1 269 ? 5.101 -2.110 -5.516 1.00 95.88 269 PHE A O 1
ATOM 2095 N N . TYR A 1 270 ? 6.934 -1.179 -6.386 1.00 93.94 270 TYR A N 1
ATOM 2096 C CA . TYR A 1 270 ? 7.089 -2.143 -7.484 1.00 93.94 270 TYR A CA 1
ATOM 2097 C C . TYR A 1 270 ? 8.254 -3.117 -7.254 1.00 93.94 270 TYR A C 1
ATOM 2099 O O . TYR A 1 270 ? 8.398 -4.120 -7.959 1.00 93.94 270 TYR A O 1
ATOM 2107 N N . GLU A 1 271 ? 9.135 -2.795 -6.308 1.00 92.31 271 GLU A N 1
ATOM 2108 C CA . GLU A 1 271 ? 10.456 -3.400 -6.217 1.00 92.31 271 GLU A CA 1
ATOM 2109 C C . GLU A 1 271 ? 10.651 -4.213 -4.949 1.00 92.31 271 GLU A C 1
ATOM 2111 O O . GLU A 1 271 ? 11.300 -5.241 -5.033 1.00 92.31 271 GLU A O 1
ATOM 2116 N N . ASN A 1 272 ? 10.095 -3.830 -3.806 1.00 94.50 272 ASN A N 1
ATOM 2117 C CA . ASN A 1 272 ? 10.400 -4.485 -2.538 1.00 94.50 272 ASN A CA 1
ATOM 2118 C C . ASN A 1 272 ? 9.151 -4.975 -1.824 1.00 94.50 272 ASN A C 1
ATOM 2120 O O . ASN A 1 272 ? 8.113 -4.320 -1.872 1.00 94.50 272 ASN A O 1
ATOM 2124 N N . GLY A 1 273 ? 9.324 -6.063 -1.080 1.00 96.12 273 GLY A N 1
ATOM 2125 C CA . GLY A 1 273 ? 8.309 -6.606 -0.204 1.00 96.12 273 GLY A CA 1
ATOM 2126 C C . GLY A 1 273 ? 7.057 -6.972 -0.978 1.00 96.12 273 GLY A C 1
ATOM 2127 O O . GLY A 1 273 ? 7.146 -7.598 -2.033 1.00 96.12 273 GLY A O 1
ATOM 2128 N N . ASP A 1 274 ? 5.925 -6.557 -0.431 1.00 97.81 274 ASP A N 1
ATOM 2129 C CA . ASP A 1 274 ? 4.617 -6.696 -1.049 1.00 97.81 274 ASP A CA 1
ATOM 2130 C C . ASP A 1 274 ? 3.727 -5.480 -0.723 1.00 97.81 274 ASP A C 1
ATOM 2132 O O . ASP A 1 274 ? 3.869 -4.858 0.336 1.00 97.81 274 ASP A O 1
ATOM 2136 N N . VAL A 1 275 ? 2.833 -5.101 -1.640 1.00 97.75 275 VAL A N 1
ATOM 2137 C CA . VAL A 1 275 ? 1.860 -4.022 -1.466 1.00 97.75 275 VAL A CA 1
ATOM 2138 C C . VAL A 1 275 ? 0.504 -4.373 -2.062 1.00 97.75 275 VAL A C 1
ATOM 2140 O O . VAL A 1 275 ? 0.380 -4.579 -3.261 1.00 97.75 275 VAL A O 1
ATOM 2143 N N . ALA A 1 276 ? -0.545 -4.219 -1.254 1.00 98.12 276 ALA A N 1
ATOM 2144 C CA . ALA A 1 276 ? -1.920 -4.421 -1.689 1.00 98.12 276 ALA A CA 1
ATOM 2145 C C . ALA A 1 276 ? -2.702 -3.094 -1.714 1.00 98.12 276 ALA A C 1
ATOM 2147 O O . ALA A 1 276 ? -2.902 -2.468 -0.660 1.00 98.12 276 ALA A O 1
ATOM 2148 N N . PRO A 1 277 ? -3.179 -2.624 -2.883 1.00 97.00 277 PRO A N 1
ATOM 2149 C CA . PRO A 1 277 ? -3.008 -3.233 -4.208 1.00 97.00 277 PRO A CA 1
ATOM 2150 C C . PRO A 1 277 ? -1.638 -2.919 -4.827 1.00 97.00 277 PRO A C 1
ATOM 2152 O O . PRO A 1 277 ? -1.048 -1.896 -4.481 1.00 97.00 277 PRO A O 1
ATOM 2155 N N . GLY A 1 278 ? -1.199 -3.693 -5.820 1.00 94.56 278 GLY A N 1
ATOM 2156 C CA . GLY A 1 278 ? 0.086 -3.487 -6.506 1.00 94.56 278 GLY A CA 1
ATOM 2157 C C . GLY A 1 278 ? 0.394 -2.044 -6.964 1.00 94.56 278 GLY A C 1
ATOM 2158 O O . GLY A 1 278 ? -0.473 -1.304 -7.454 1.00 94.56 278 GLY A O 1
ATOM 2159 N N . GLY A 1 279 ? 1.659 -1.625 -6.833 1.00 93.62 279 GLY A N 1
ATOM 2160 C CA . GLY A 1 279 ? 2.146 -0.321 -7.294 1.00 93.62 279 GLY A CA 1
ATOM 2161 C C . GLY A 1 279 ? 1.517 0.875 -6.570 1.00 93.62 279 GLY A C 1
ATOM 2162 O O . GLY A 1 279 ? 1.286 0.850 -5.360 1.00 93.62 279 GLY A O 1
ATOM 2163 N N . ARG A 1 280 ? 1.210 1.954 -7.304 1.00 93.56 280 ARG A N 1
ATOM 2164 C CA . ARG A 1 280 ? 0.595 3.183 -6.747 1.00 93.56 280 ARG A CA 1
ATOM 2165 C C . ARG A 1 280 ? -0.936 3.156 -6.673 1.00 93.56 280 ARG A C 1
ATOM 2167 O O . ARG A 1 280 ? -1.560 4.193 -6.439 1.00 93.56 280 ARG A O 1
ATOM 2174 N N . PHE A 1 281 ? -1.568 2.002 -6.875 1.00 95.06 281 PHE A N 1
ATOM 2175 C CA . PHE A 1 281 ? -3.017 1.890 -6.725 1.00 95.06 281 PHE A CA 1
ATOM 2176 C C . PHE A 1 281 ? -3.450 1.964 -5.260 1.00 95.06 281 PHE A C 1
ATOM 2178 O O . PHE A 1 281 ? -2.673 1.688 -4.353 1.00 95.06 281 PHE A O 1
ATOM 2185 N N . ASN A 1 282 ? -4.721 2.299 -5.046 1.00 96.06 282 ASN A N 1
ATOM 2186 C CA . ASN A 1 282 ? -5.363 2.297 -3.737 1.00 96.06 282 ASN A CA 1
ATOM 2187 C C . ASN A 1 282 ? -6.685 1.548 -3.798 1.00 96.06 282 ASN A C 1
ATOM 2189 O O . ASN A 1 282 ? -7.400 1.612 -4.806 1.00 96.06 282 ASN A O 1
ATOM 2193 N N . TYR A 1 283 ? -7.036 0.907 -2.689 1.00 96.88 283 TYR A N 1
ATOM 2194 C CA . TYR A 1 283 ? -8.411 0.515 -2.439 1.00 96.88 283 TYR A CA 1
ATOM 2195 C C . TYR A 1 283 ? -9.217 1.732 -2.011 1.00 96.88 283 TYR A C 1
ATOM 2197 O O . TYR A 1 283 ? -8.700 2.638 -1.360 1.00 96.88 283 TYR A O 1
ATOM 2205 N N . LEU A 1 284 ? -10.492 1.754 -2.390 1.00 94.94 284 LEU A N 1
ATOM 2206 C CA . LEU A 1 284 ? -11.420 2.811 -2.019 1.00 94.94 284 LEU A CA 1
ATOM 2207 C C . LEU A 1 284 ? -12.525 2.220 -1.156 1.00 94.94 284 LEU A C 1
ATOM 2209 O O . LEU A 1 284 ? -13.378 1.496 -1.660 1.00 94.94 284 LEU A O 1
ATOM 2213 N N . TYR A 1 285 ? -12.529 2.609 0.112 1.00 95.31 285 TYR A N 1
ATOM 2214 C CA . TYR A 1 285 ? -13.627 2.388 1.031 1.00 95.31 285 TYR A CA 1
ATOM 2215 C C . TYR A 1 285 ? -14.540 3.609 1.061 1.00 95.31 285 TYR A C 1
ATOM 2217 O O . TYR A 1 285 ? -14.078 4.738 1.231 1.00 95.31 285 TYR A O 1
ATOM 2225 N N . TYR A 1 286 ? -15.845 3.397 0.948 1.00 92.81 286 TYR A N 1
ATOM 2226 C CA . TYR A 1 286 ? -16.830 4.416 1.286 1.00 92.81 286 TYR A CA 1
ATOM 2227 C C . TYR A 1 286 ? -17.991 3.793 2.038 1.00 92.81 286 TYR A C 1
ATOM 2229 O O . TYR A 1 286 ? -18.359 2.659 1.752 1.00 92.81 286 TYR A O 1
ATOM 2237 N N . SER A 1 287 ? -18.559 4.518 2.996 1.00 91.25 287 SER A N 1
ATOM 2238 C CA . SER A 1 287 ? -19.689 4.009 3.770 1.00 91.25 287 SER A CA 1
ATOM 2239 C C . SER A 1 287 ? -21.006 4.083 2.994 1.00 91.25 287 SER A C 1
ATOM 2241 O O . SER A 1 287 ? -21.124 4.815 2.007 1.00 91.25 287 SER A O 1
ATOM 2243 N N . GLU A 1 288 ? -22.017 3.346 3.450 1.00 85.25 288 GLU A N 1
ATOM 2244 C CA . GLU A 1 288 ? -23.387 3.447 2.927 1.00 85.25 288 GLU A CA 1
ATOM 2245 C C . GLU A 1 288 ? -23.905 4.893 2.968 1.00 85.25 288 GLU A C 1
ATOM 2247 O O . GLU A 1 288 ? -24.448 5.379 1.976 1.00 85.25 288 GLU A O 1
ATOM 2252 N N . GLU A 1 289 ? -23.622 5.645 4.037 1.00 83.25 289 GLU A N 1
ATOM 2253 C CA . GLU A 1 289 ? -24.021 7.054 4.131 1.00 83.25 289 GLU A CA 1
ATOM 2254 C C . GLU A 1 289 ? -23.356 7.925 3.057 1.00 83.25 289 GLU A C 1
ATOM 2256 O O . GLU A 1 289 ? -23.966 8.871 2.552 1.00 83.25 289 GLU A O 1
ATOM 2261 N N . ALA A 1 290 ? -22.115 7.606 2.672 1.00 82.69 290 ALA A N 1
ATOM 2262 C CA . ALA A 1 290 ? -21.426 8.297 1.585 1.00 82.69 290 ALA A CA 1
ATOM 2263 C C . ALA A 1 290 ? -22.077 8.008 0.227 1.00 82.69 290 ALA A C 1
ATOM 2265 O O . ALA A 1 290 ? -22.201 8.917 -0.600 1.00 82.69 290 ALA A O 1
ATOM 2266 N N . ALA A 1 291 ? -22.507 6.763 0.003 1.00 79.00 291 ALA A N 1
ATOM 2267 C CA . ALA A 1 291 ? -23.207 6.365 -1.213 1.00 79.00 291 ALA A CA 1
ATOM 2268 C C . ALA A 1 291 ? -24.558 7.090 -1.336 1.00 79.00 291 ALA A C 1
ATOM 2270 O O . ALA A 1 291 ? -24.828 7.731 -2.353 1.00 79.00 291 ALA A O 1
ATOM 2271 N N . GLU A 1 292 ? -25.359 7.096 -0.267 1.00 75.94 292 GLU A N 1
ATOM 2272 C CA . GLU A 1 292 ? -26.646 7.799 -0.229 1.00 75.94 292 GLU A CA 1
ATOM 2273 C C . GLU A 1 292 ? -26.501 9.318 -0.420 1.00 75.94 292 GLU A C 1
ATOM 2275 O O . GLU A 1 292 ? -27.311 9.962 -1.098 1.00 75.94 292 GLU A O 1
ATOM 2280 N N . ALA A 1 293 ? -25.471 9.924 0.181 1.00 73.81 293 ALA A N 1
ATOM 2281 C CA . ALA A 1 293 ? -25.204 11.352 0.034 1.00 73.81 293 ALA A CA 1
ATOM 2282 C C . ALA A 1 293 ? -24.857 11.723 -1.417 1.00 73.81 293 ALA A C 1
ATOM 2284 O O . ALA A 1 293 ? -25.296 12.774 -1.900 1.00 73.81 293 ALA A O 1
ATOM 2285 N N . ALA A 1 294 ? -24.105 10.867 -2.116 1.00 71.38 294 ALA A N 1
ATOM 2286 C CA . ALA A 1 294 ? -23.758 11.062 -3.520 1.00 71.38 294 ALA A CA 1
ATOM 2287 C C . ALA A 1 294 ? -24.994 10.979 -4.435 1.00 71.38 294 ALA A C 1
ATOM 2289 O O . ALA A 1 294 ? -25.152 11.818 -5.325 1.00 71.38 294 ALA A O 1
ATOM 2290 N N . GLU A 1 295 ? -25.910 10.041 -4.177 1.00 65.94 295 GLU A N 1
ATOM 2291 C CA . GLU A 1 295 ? -27.170 9.932 -4.923 1.00 65.94 295 GLU A CA 1
ATOM 2292 C C . GLU A 1 295 ? -28.032 11.191 -4.773 1.00 65.94 295 GLU A C 1
ATOM 2294 O O . GLU A 1 295 ? -28.458 11.769 -5.778 1.00 65.94 295 GLU A O 1
ATOM 2299 N N . LYS A 1 296 ? -28.216 11.692 -3.542 1.00 60.78 296 LYS A N 1
ATOM 2300 C CA . LYS A 1 296 ? -29.008 12.908 -3.272 1.00 60.78 296 LYS A CA 1
ATOM 2301 C C . LYS A 1 296 ? -28.455 14.152 -3.975 1.00 60.78 296 LYS A C 1
ATOM 2303 O O . LYS A 1 296 ? -29.235 14.958 -4.475 1.00 60.78 296 LYS A O 1
ATOM 2308 N N . HIS A 1 297 ? -27.130 14.304 -4.054 1.00 58.22 297 HIS A N 1
ATOM 2309 C CA . HIS A 1 297 ? -26.494 15.438 -4.741 1.00 58.22 297 HIS A CA 1
ATOM 2310 C C . HIS A 1 297 ? -26.582 15.355 -6.273 1.00 58.22 297 HIS A C 1
ATOM 2312 O O . HIS A 1 297 ? -26.525 16.384 -6.944 1.00 58.22 297 HIS A O 1
ATOM 2318 N N . SER A 1 298 ? -26.745 14.155 -6.840 1.00 55.12 298 SER A N 1
ATOM 2319 C CA . SER A 1 298 ? -26.873 13.953 -8.292 1.00 55.12 298 SER A CA 1
ATOM 2320 C C . SER A 1 298 ? -28.278 14.254 -8.848 1.00 55.12 298 SER A C 1
ATOM 2322 O O . SER A 1 298 ? -28.475 14.321 -10.065 1.00 55.12 298 SER A O 1
ATOM 2324 N N . GLY A 1 299 ? -29.261 14.495 -7.975 1.00 41.81 299 GLY A N 1
ATOM 2325 C CA . GLY A 1 299 ? -30.627 14.857 -8.344 1.00 41.81 299 GLY A CA 1
ATOM 2326 C C . GLY A 1 299 ? -30.757 16.298 -8.843 1.00 41.81 299 GLY A C 1
ATOM 2327 O O . GLY A 1 299 ? -31.144 17.180 -8.081 1.00 41.81 299 GLY A O 1
ATOM 2328 N N . GLY A 1 300 ? -30.499 16.543 -10.134 1.00 43.47 300 GLY A N 1
ATOM 2329 C CA . GLY A 1 300 ? -30.926 17.802 -10.757 1.00 43.47 300 GLY A CA 1
ATOM 2330 C C . GLY A 1 300 ? -30.493 18.098 -12.192 1.00 43.47 300 GLY A C 1
ATOM 2331 O O . GLY A 1 300 ? -31.199 18.844 -12.859 1.00 43.47 300 GLY A O 1
ATOM 2332 N N . ASN A 1 301 ? -29.390 17.549 -12.708 1.00 33.50 301 ASN A N 1
ATOM 2333 C CA . ASN A 1 301 ? -29.004 17.735 -14.114 1.00 33.50 301 ASN A CA 1
ATOM 2334 C C . ASN A 1 301 ? -28.093 16.600 -14.594 1.00 33.50 301 ASN A C 1
ATOM 2336 O O . ASN A 1 301 ? -27.176 16.182 -13.897 1.00 33.50 301 ASN A O 1
ATOM 2340 N N . GLY A 1 302 ? -28.405 16.088 -15.783 1.00 39.62 302 GLY A N 1
ATOM 2341 C CA . GLY A 1 302 ? -27.956 14.791 -16.272 1.00 39.62 302 GLY A CA 1
ATOM 2342 C C . GLY A 1 302 ? -26.465 14.621 -16.577 1.00 39.62 302 GLY A C 1
ATOM 2343 O O . GLY A 1 302 ? -25.709 15.574 -16.752 1.00 39.62 302 GLY A O 1
ATOM 2344 N N . LEU A 1 303 ? -26.141 13.337 -16.773 1.00 33.00 303 LEU A N 1
ATOM 2345 C CA . LEU A 1 303 ? -24.995 12.762 -17.493 1.00 33.00 303 LEU A CA 1
ATOM 2346 C C . LEU A 1 303 ? -23.682 12.439 -16.760 1.00 33.00 303 LEU A C 1
ATOM 2348 O O . LEU A 1 303 ? -22.711 12.104 -17.428 1.00 33.00 303 LEU A O 1
ATOM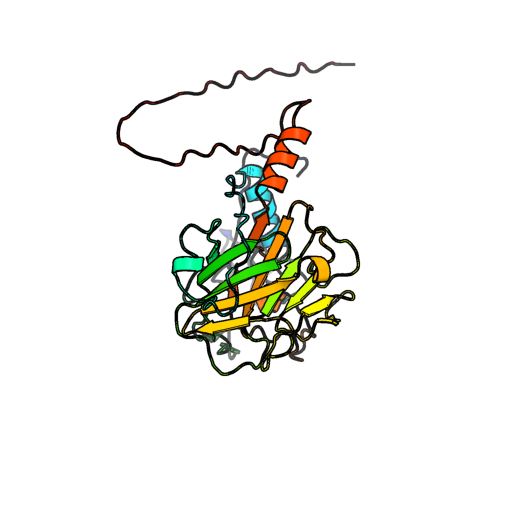 2352 N N . TYR A 1 304 ? -23.672 12.354 -15.428 1.00 35.59 304 TYR A N 1
ATOM 2353 C CA . TYR A 1 304 ? -22.609 11.629 -14.705 1.00 35.59 304 TYR A CA 1
ATOM 2354 C C . TYR A 1 304 ? -23.178 10.765 -13.577 1.00 35.59 304 TYR A C 1
ATOM 2356 O O . TYR A 1 304 ? -22.848 10.928 -12.407 1.00 35.59 304 TYR A O 1
ATOM 2364 N N . THR A 1 305 ? -24.063 9.835 -13.926 1.00 35.81 305 THR A N 1
ATOM 2365 C CA . THR A 1 305 ? -24.473 8.782 -12.994 1.00 35.81 305 THR A CA 1
ATOM 2366 C C . THR A 1 305 ? -23.443 7.662 -13.082 1.00 35.81 305 THR A C 1
ATOM 2368 O O . THR A 1 305 ? -23.399 6.926 -14.068 1.00 35.81 305 THR A O 1
ATOM 2371 N N . ALA A 1 306 ? -22.593 7.553 -12.058 1.00 37.22 306 ALA A N 1
ATOM 2372 C CA . ALA A 1 306 ? -21.913 6.304 -11.752 1.00 37.22 306 ALA A CA 1
ATOM 2373 C C . ALA A 1 306 ? -23.000 5.228 -11.624 1.00 37.22 306 ALA A C 1
ATOM 2375 O O . ALA A 1 306 ? -23.878 5.334 -10.771 1.00 37.22 306 ALA A O 1
ATOM 2376 N N . LEU A 1 307 ? -23.002 4.260 -12.541 1.00 32.19 307 LEU A N 1
ATOM 2377 C CA . LEU A 1 307 ? -23.985 3.183 -12.581 1.00 32.19 307 LEU A CA 1
ATOM 2378 C C . LEU A 1 307 ? -23.751 2.245 -11.386 1.00 32.19 307 LEU A C 1
ATOM 2380 O O . LEU A 1 307 ? -23.061 1.236 -11.492 1.00 32.19 307 LEU A O 1
ATOM 2384 N N . LEU A 1 308 ? -24.326 2.604 -10.241 1.00 36.09 308 LEU A N 1
ATOM 2385 C CA . LEU A 1 308 ? -24.666 1.705 -9.146 1.00 36.09 308 LEU A CA 1
ATOM 2386 C C . LEU A 1 308 ? -26.032 1.102 -9.478 1.00 36.09 308 LEU A C 1
ATOM 2388 O O . LEU A 1 308 ? -27.069 1.708 -9.235 1.00 36.09 308 LEU A O 1
ATOM 2392 N N . ILE A 1 309 ? -26.041 -0.090 -10.070 1.00 32.53 309 ILE A N 1
ATOM 2393 C CA . ILE A 1 309 ? -27.198 -0.980 -9.960 1.00 32.53 309 ILE A CA 1
ATOM 2394 C C . ILE A 1 309 ? -26.674 -2.275 -9.364 1.00 32.53 309 ILE A C 1
ATOM 2396 O O . ILE A 1 309 ? -26.053 -3.092 -10.042 1.00 32.53 309 ILE A O 1
ATOM 2400 N N . GLY A 1 310 ? -26.898 -2.420 -8.061 1.00 29.97 310 GLY A N 1
ATOM 2401 C CA . GLY A 1 310 ? -26.788 -3.696 -7.386 1.00 29.97 310 GLY A CA 1
ATOM 2402 C C . GLY A 1 310 ? -27.874 -4.641 -7.891 1.00 29.97 310 GLY A C 1
ATOM 2403 O O . GLY A 1 310 ? -29.049 -4.289 -7.958 1.00 29.97 310 GLY A O 1
ATOM 2404 N N . SER A 1 311 ? -27.483 -5.868 -8.201 1.00 30.38 311 SER A N 1
ATOM 2405 C CA . SER A 1 311 ? -28.397 -7.003 -8.177 1.00 30.38 311 SER A CA 1
ATOM 2406 C C . SER A 1 311 ? -27.680 -8.161 -7.502 1.00 30.38 311 SER A C 1
ATOM 2408 O O . SER A 1 311 ? -27.036 -8.989 -8.146 1.00 30.38 311 SER A O 1
ATOM 2410 N N . GLY A 1 312 ? -27.764 -8.182 -6.175 1.00 26.06 312 GLY A N 1
ATOM 2411 C CA . GLY A 1 312 ? -27.630 -9.416 -5.426 1.00 26.06 312 GLY A CA 1
ATOM 2412 C C . GLY A 1 312 ? -28.924 -10.223 -5.543 1.00 26.06 312 GLY A C 1
ATOM 2413 O O . GLY A 1 312 ? -30.007 -9.674 -5.360 1.00 26.06 312 GLY A O 1
ATOM 2414 N N . VAL A 1 313 ? -28.750 -11.532 -5.753 1.00 28.12 313 VAL A N 1
ATOM 2415 C CA . VAL A 1 313 ? -29.667 -12.650 -5.447 1.00 28.12 313 VAL A CA 1
ATOM 2416 C C . VAL A 1 313 ? -30.483 -13.274 -6.610 1.00 28.12 313 VAL A C 1
ATOM 2418 O O . VAL A 1 313 ? -31.616 -12.909 -6.885 1.00 28.12 313 VAL A O 1
ATOM 2421 N N . ILE A 1 314 ? -29.876 -14.341 -7.160 1.00 30.45 314 ILE A N 1
ATOM 2422 C CA . ILE A 1 314 ? -30.400 -15.702 -7.441 1.00 30.45 314 ILE A CA 1
ATOM 2423 C C . ILE A 1 314 ? -31.368 -15.957 -8.628 1.00 30.45 314 ILE A C 1
ATOM 2425 O O . ILE A 1 314 ? -32.399 -15.326 -8.824 1.00 30.45 314 ILE A O 1
ATOM 2429 N N . THR A 1 315 ? -31.053 -17.084 -9.286 1.00 25.88 315 THR A N 1
ATOM 2430 C CA . THR A 1 315 ? -31.835 -18.013 -10.133 1.00 25.88 315 THR A CA 1
ATOM 2431 C C . THR A 1 315 ? -31.850 -17.852 -11.655 1.00 25.88 315 THR A C 1
ATOM 2433 O O . THR A 1 315 ? -32.052 -16.791 -12.226 1.00 25.88 315 THR A O 1
ATOM 2436 N N . ALA A 1 316 ? -31.620 -19.004 -12.291 1.00 31.16 316 ALA A N 1
ATOM 2437 C CA . ALA A 1 316 ? -31.579 -19.274 -13.717 1.00 31.16 316 ALA A CA 1
ATOM 2438 C C . ALA A 1 316 ? -32.821 -18.802 -14.496 1.00 31.16 316 ALA A C 1
ATOM 2440 O O . ALA A 1 316 ? -33.946 -18.963 -14.032 1.00 31.16 316 ALA A O 1
ATOM 2441 N N . GLY A 1 317 ? -32.615 -18.345 -15.734 1.00 25.28 317 GLY A N 1
ATOM 2442 C CA . GLY A 1 317 ? -33.689 -18.106 -16.702 1.00 25.28 317 GLY A CA 1
ATOM 2443 C C . GLY A 1 317 ? -33.366 -16.950 -17.639 1.00 25.28 317 GLY A C 1
ATOM 2444 O O . GLY A 1 317 ? -33.293 -15.803 -17.220 1.00 25.28 317 GLY A O 1
ATOM 2445 N N . ALA A 1 318 ? -33.151 -17.258 -18.915 1.00 35.06 318 ALA A N 1
ATOM 2446 C CA . ALA A 1 318 ? -32.855 -16.295 -19.967 1.00 35.06 318 ALA A CA 1
ATOM 2447 C C . ALA A 1 318 ? -33.947 -15.224 -20.121 1.00 35.06 318 ALA A C 1
ATOM 2449 O O . ALA A 1 318 ? -35.102 -15.590 -20.298 1.00 35.06 318 ALA A O 1
ATOM 2450 N N . VAL A 1 319 ? -33.572 -13.940 -20.202 1.00 26.22 319 VAL A N 1
ATOM 2451 C CA . VAL A 1 319 ? -34.299 -12.913 -20.973 1.00 26.22 319 VAL A CA 1
ATOM 2452 C C . VAL A 1 319 ? -33.293 -11.862 -21.451 1.00 26.22 319 VAL A C 1
ATOM 2454 O O . VAL A 1 319 ? -32.600 -11.239 -20.652 1.00 26.22 319 VAL A O 1
ATOM 2457 N N . GLY A 1 320 ? -33.199 -11.679 -22.769 1.00 31.81 320 GLY A N 1
ATOM 2458 C CA . GLY A 1 320 ? -32.435 -10.595 -23.378 1.00 31.81 320 GLY A CA 1
ATOM 2459 C C . GLY A 1 320 ? -33.158 -9.254 -23.249 1.00 31.81 320 GLY A C 1
ATOM 2460 O O . GLY A 1 320 ? -34.375 -9.181 -23.406 1.00 31.81 320 GLY A O 1
ATOM 2461 N N . ALA A 1 321 ? -32.398 -8.186 -23.027 1.00 25.81 321 ALA A N 1
ATOM 2462 C CA . ALA A 1 321 ? -32.882 -6.819 -23.157 1.00 25.81 321 ALA A CA 1
ATOM 2463 C C . ALA A 1 321 ? -31.887 -6.016 -24.003 1.00 25.81 321 ALA A C 1
ATOM 2465 O O . ALA A 1 321 ? -30.768 -5.727 -23.583 1.00 25.81 321 ALA A O 1
ATOM 2466 N N . ALA A 1 322 ? -32.301 -5.695 -25.228 1.00 25.50 322 ALA A N 1
ATOM 2467 C CA . ALA A 1 322 ? -31.625 -4.749 -26.100 1.00 25.50 322 ALA A CA 1
ATOM 2468 C C . ALA A 1 322 ? -31.931 -3.320 -25.625 1.00 25.50 322 ALA A C 1
ATOM 2470 O O . ALA A 1 322 ? -33.099 -2.967 -25.465 1.00 25.50 322 ALA A O 1
ATOM 2471 N N . ILE A 1 323 ? -30.904 -2.488 -25.443 1.00 28.38 323 ILE A N 1
ATOM 2472 C CA . ILE A 1 323 ? -31.073 -1.049 -25.209 1.00 28.38 323 ILE A CA 1
ATOM 2473 C C . ILE A 1 323 ? -30.643 -0.311 -26.477 1.00 28.38 323 ILE A C 1
ATOM 2475 O O . ILE A 1 323 ? -29.466 -0.272 -26.829 1.00 28.38 323 ILE A O 1
ATOM 2479 N N . ALA A 1 324 ? -31.624 0.264 -27.174 1.00 25.06 324 ALA A N 1
ATOM 2480 C CA . ALA A 1 324 ? -31.415 1.188 -28.280 1.00 25.06 324 ALA A CA 1
ATOM 2481 C C . ALA A 1 324 ? -31.133 2.592 -27.722 1.00 25.06 324 ALA A C 1
ATOM 2483 O O . ALA A 1 324 ? -31.983 3.185 -27.060 1.00 25.06 324 ALA A O 1
ATOM 2484 N N . VAL A 1 325 ? -29.946 3.134 -28.000 1.00 31.41 325 VAL A N 1
ATOM 2485 C CA . VAL A 1 325 ? -29.593 4.520 -27.668 1.00 31.41 325 VAL A CA 1
ATOM 2486 C C . VAL A 1 325 ? -29.980 5.418 -28.843 1.00 31.41 325 VAL A C 1
ATOM 2488 O O . VAL A 1 325 ? -29.398 5.336 -29.923 1.00 31.41 325 VAL A O 1
ATOM 2491 N N . ALA A 1 326 ? -30.971 6.284 -28.636 1.00 27.86 326 ALA A N 1
ATOM 2492 C CA . ALA A 1 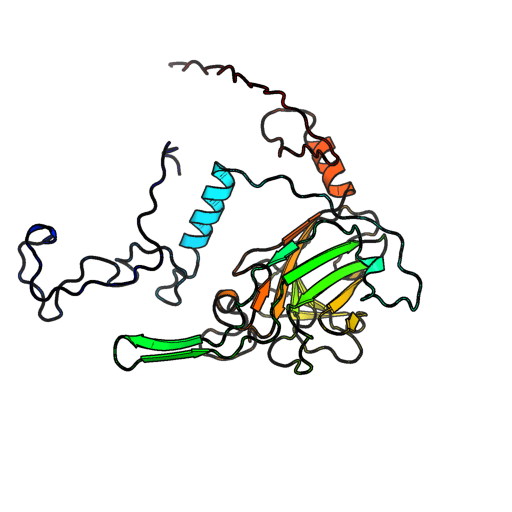326 ? -31.311 7.347 -29.573 1.00 27.86 326 ALA A CA 1
ATOM 2493 C C . ALA A 1 326 ? -30.277 8.482 -29.467 1.00 27.86 326 ALA A C 1
ATOM 2495 O O . ALA A 1 326 ? -30.211 9.192 -28.463 1.00 27.86 326 ALA A O 1
ATOM 2496 N N . ALA A 1 327 ? -29.467 8.659 -30.511 1.00 31.66 327 ALA A N 1
ATOM 2497 C CA . ALA A 1 327 ? -28.539 9.776 -30.633 1.00 31.66 327 ALA A CA 1
ATOM 2498 C C . ALA A 1 327 ? -29.301 11.075 -30.955 1.00 31.66 327 ALA A C 1
ATOM 2500 O O . ALA A 1 327 ? -29.790 11.268 -32.068 1.00 31.66 327 ALA A O 1
ATOM 2501 N N . ALA A 1 328 ? -29.381 11.997 -29.993 1.00 31.22 328 ALA A N 1
ATOM 2502 C CA . ALA A 1 328 ? -29.799 13.370 -30.253 1.00 31.22 328 ALA A CA 1
ATOM 2503 C C . ALA A 1 328 ? -28.600 14.173 -30.787 1.00 31.22 328 ALA A C 1
ATOM 2505 O O . ALA A 1 328 ? -27.747 14.641 -30.032 1.00 31.22 328 ALA A O 1
ATOM 2506 N N . GLY A 1 329 ? -28.528 14.316 -32.112 1.00 31.50 329 GLY A N 1
ATOM 2507 C CA . GLY A 1 329 ? -27.527 15.140 -32.786 1.00 31.50 329 GLY A CA 1
ATOM 2508 C C . GLY A 1 329 ? -27.648 16.620 -32.409 1.00 31.50 329 GLY A C 1
ATOM 2509 O O . GLY A 1 329 ? -28.695 17.243 -32.596 1.00 31.50 329 GLY A O 1
ATOM 2510 N N . LYS A 1 330 ? -26.553 17.217 -31.924 1.00 34.66 330 LYS A N 1
ATOM 2511 C CA . LYS A 1 330 ? -26.419 18.676 -31.836 1.00 34.66 330 LYS A CA 1
ATOM 2512 C C . LYS A 1 330 ? -26.116 19.236 -33.227 1.00 34.66 330 LYS A C 1
ATOM 2514 O O . LYS A 1 330 ? -25.036 19.031 -33.773 1.00 34.66 330 LYS A O 1
ATOM 2519 N N . LYS A 1 331 ? -27.083 19.967 -33.788 1.00 34.59 331 LYS A N 1
ATOM 2520 C CA . LYS A 1 331 ? -26.897 20.832 -34.960 1.00 34.59 331 LYS A CA 1
ATOM 2521 C C . LYS A 1 331 ? -25.811 21.877 -34.673 1.00 34.59 331 LYS A C 1
ATOM 2523 O O . LYS A 1 331 ? -25.916 22.618 -33.696 1.00 34.59 331 LYS A O 1
ATOM 2528 N N . LYS A 1 332 ? -24.818 21.962 -35.565 1.00 34.81 332 LYS A N 1
ATOM 2529 C CA . LYS A 1 332 ? -23.932 23.125 -35.728 1.00 34.81 332 LYS A CA 1
ATOM 2530 C C . LYS A 1 332 ? -24.787 24.381 -35.935 1.00 34.81 332 LYS A C 1
ATOM 2532 O O . LYS A 1 332 ? -25.670 24.382 -36.791 1.00 34.81 332 LYS A O 1
ATOM 2537 N N . LYS A 1 333 ? -24.513 25.437 -35.169 1.00 37.78 333 LYS A N 1
ATOM 2538 C CA . LYS A 1 333 ? -24.900 26.807 -35.517 1.00 37.78 333 LYS A CA 1
ATOM 2539 C C . LYS A 1 333 ? -23.691 27.452 -36.183 1.00 37.78 333 LYS A C 1
ATOM 2541 O O . LYS A 1 333 ? -22.646 27.570 -35.553 1.00 37.78 333 LYS A O 1
ATOM 2546 N N . GLU A 1 334 ? -23.848 27.800 -37.451 1.00 38.69 334 GLU A N 1
ATOM 2547 C CA . GLU A 1 334 ? -22.979 28.742 -38.147 1.00 38.69 334 GLU A CA 1
ATOM 2548 C C . GLU A 1 334 ? -23.313 30.165 -37.684 1.00 38.69 334 GLU A C 1
ATOM 2550 O O . GLU A 1 334 ? -24.489 30.538 -37.613 1.00 38.69 334 GLU A O 1
ATOM 2555 N N . SER A 1 335 ? -22.269 30.933 -37.381 1.00 46.25 335 SER A N 1
ATOM 2556 C CA . SER A 1 335 ? -22.155 32.370 -37.644 1.00 46.25 335 SER A CA 1
ATOM 2557 C C . SER A 1 335 ? -20.679 32.715 -37.739 1.00 46.25 335 SER A C 1
ATOM 2559 O O . SER A 1 335 ? -19.972 32.339 -36.774 1.00 46.25 335 SER A O 1
#

Secondary structure (DSSP, 8-state):
-TT--S------SS-S---EESS--GGG---SSPPPTT-EESS-SSGGG----S-BSSTT-BTHHHHHHHHHHHHHH--PPPPPBPB-PPPPTT--TT-HHHHTT-SPEEE--S-TT--EEEE-STT-EEEE----S-EEEEEEEE-SSEEEEEEEESSPPPS--TTT-SEEEEE-S--S--BTTB-EEESSSPPSSSEEEEEE-SSS-EEEEEEEEEEEEETTEEEEEEEGGGGT--TTSPPEEEEEEEES--TT--SSS-TT-GGGGGTSSEEESSTT--EEEEBHHHHHHHHHHHTTS-S---------------------------PPPP-

Radius of gyration: 24.72 Å; chains: 1; bounding box: 65×52×70 Å

pLDDT: mean 83.73, std 19.91, range [25.06, 98.81]

Foldseek 3Di:
DVVPDPDDDQDDEPDVDQDFAPPQDPVQDPDPDHAPPRGDTSEDPFPVRHSYQYADPPDPSGNVSVVVVVVVCCVVVPDADFDAFAEDADDDPPDQPQDVVVCVPTDDKAFADFDLQDWDWDDDPDRDIDTANQAAFTWTIWGWHHYLWKIKIKIFGPWFQDPDLPQQAFKKFKAFPDDAADALRTQWIWSSPPADQAIWIWGDNHHLDTDTQDNHWDWDGDIRMIMTIGTCVSVVHHSPDWGKMWMKTFHNLNQCDPPPCDHSPQSSLQPHYHMVHGGSHTDIHTHPVRVVVVVVVQPDDDDDDNDPDDDDDDDDDDDDDDDDDDDDDDDDDDD

Sequence (335 aa):
IELDPSVLFITGWNEWIAARFLNIPSWARCSADPVPAGGGFCDVFCTEFSRDIEPTRQGGLDDNFYNQLVINIRRFKGTGALPAGNKTAEPVEGVDLTAAELWDGIVPEYRDDTGDTAVRDFDGIGNNHYTNTTGRNDLRIMKVFHTAENIYFYAETAADISSDRTGGWMTLFIKTAAGGKTWEGYNYAVNRTAPGETAALERSKGGWNWEPVDDQLRYAVSGNKLVLVIPRSSLGIGRDDALKIEFKWADNVCLDADDGYGAGDILKFYENGDVAPGGRFNYLYYSEEAAEAAEKHSGGNGLYTALLIGSGVITAGAVGAAIAVAAAGKKKKES